Protein AF-A0A2P2E4U6-F1 (afdb_monomer_lite)

pLDDT: mean 77.6, std 17.76, range [37.38, 97.19]

Radius of gyration: 29.53 Å; chains: 1; bounding box: 89×53×81 Å

InterPro domains:
  IPR011463 Protein of unknown function DUF1569 [PF07606] (32-134)

Secondary structure (DSSP, 8-state):
-PPPPS-SSHHHHHHHHHHHHHS-EEESSS--HHHHHHHHHHHHHHHHS---------HHHHHHHHHHHHHHHHH-S--SGGGSTT---S-----HHHHHHHHHHHHHHHHH--SPPPEETTTEE--HHHHHHHHHHHHHHHHTTEEEPTTHHHHHHHHHHHHHHHHHHHHHHHHHHHHHHHHHHTT--SS---------------------------

Organism: NCBI:txid1917863

Sequence (218 aa):
MKAPQKYKSISDVEDELNIIISCNRKPKYDLSIYQIMNFIAEFIELSIQSADQKRIFNTWHRIIGKYKFAKLMSSGFYSKASQVYGFPSKAESGDEKSAEMRLRTALTAFKLHSGPFGSHPIYGDLDKKQWEKVISILSGFLFGYIHLEGDEKARFLRDKELQKEKHEKRKQDQKESKYLSDKNSKNHKHNNRNKNRNWKNKKRHHKKDNRNQGEGAK

Structure (mmCIF, N/CA/C/O backbone):
data_AF-A0A2P2E4U6-F1
#
_entry.id   AF-A0A2P2E4U6-F1
#
loop_
_atom_site.group_PDB
_atom_site.id
_atom_site.type_symbol
_atom_site.label_atom_id
_atom_site.label_alt_id
_atom_site.label_comp_id
_atom_site.label_asym_id
_atom_site.label_entity_id
_atom_site.label_seq_id
_atom_site.pdbx_PDB_ins_code
_atom_site.Cartn_x
_atom_site.Cartn_y
_atom_site.Cartn_z
_atom_site.occupancy
_atom_site.B_iso_or_equiv
_atom_site.auth_seq_id
_atom_site.auth_comp_id
_atom_site.auth_asym_id
_atom_site.auth_atom_id
_atom_site.pdbx_PDB_model_num
ATOM 1 N N . MET A 1 1 ? 8.292 -22.767 8.604 1.00 42.00 1 MET A N 1
ATOM 2 C CA . MET A 1 1 ? 6.843 -22.498 8.457 1.00 42.00 1 MET A CA 1
ATOM 3 C C . MET A 1 1 ? 6.678 -21.249 7.600 1.00 42.00 1 MET A C 1
ATOM 5 O O . MET A 1 1 ? 7.386 -20.282 7.852 1.00 42.00 1 MET A O 1
ATOM 9 N N . LYS A 1 2 ? 5.848 -21.276 6.547 1.00 50.06 2 LYS A N 1
ATOM 10 C CA . LYS A 1 2 ? 5.566 -20.080 5.731 1.00 50.06 2 LYS A CA 1
ATOM 11 C C . LYS A 1 2 ? 4.614 -19.182 6.524 1.00 50.06 2 LYS A C 1
ATOM 13 O O . LYS A 1 2 ? 3.558 -19.664 6.926 1.00 50.06 2 LYS A O 1
ATOM 18 N N . ALA A 1 3 ? 4.979 -17.926 6.777 1.00 55.16 3 ALA A N 1
ATOM 19 C CA . ALA A 1 3 ? 4.025 -16.979 7.345 1.00 55.16 3 ALA A CA 1
ATOM 20 C C . ALA A 1 3 ? 2.967 -16.667 6.270 1.00 55.16 3 ALA A C 1
ATOM 22 O O . ALA A 1 3 ? 3.336 -16.446 5.113 1.00 55.16 3 ALA A O 1
ATOM 23 N N . PRO A 1 4 ? 1.665 -16.694 6.595 1.00 64.12 4 PRO A N 1
ATOM 24 C CA . PRO A 1 4 ? 0.636 -16.366 5.622 1.00 64.12 4 PRO A CA 1
ATOM 25 C C . PRO A 1 4 ? 0.790 -14.906 5.183 1.00 64.12 4 PRO A C 1
ATOM 27 O O . PRO A 1 4 ? 0.921 -14.007 6.012 1.00 64.12 4 PRO A O 1
ATOM 30 N N . GLN A 1 5 ? 0.776 -14.671 3.869 1.00 65.50 5 GLN A N 1
ATOM 31 C CA . GLN A 1 5 ? 0.794 -13.322 3.313 1.00 65.50 5 GLN A CA 1
ATOM 32 C C . GLN A 1 5 ? -0.463 -12.573 3.785 1.00 65.50 5 GLN A C 1
ATOM 34 O O . GLN A 1 5 ? -1.582 -13.001 3.494 1.00 65.50 5 GLN A O 1
ATOM 39 N N . LYS A 1 6 ? -0.268 -11.474 4.527 1.00 74.00 6 LYS A N 1
ATOM 40 C CA . LYS A 1 6 ? -1.357 -10.729 5.182 1.00 74.00 6 LYS A CA 1
ATOM 41 C C . LYS A 1 6 ? -2.303 -10.061 4.176 1.00 74.00 6 LYS A C 1
ATOM 43 O O . LYS A 1 6 ? -3.510 -10.095 4.378 1.00 74.00 6 LYS A O 1
ATOM 48 N N . TYR A 1 7 ? -1.759 -9.506 3.091 1.00 84.19 7 TYR A N 1
ATOM 49 C CA . TYR A 1 7 ? -2.510 -8.831 2.026 1.00 84.19 7 TYR A CA 1
ATOM 50 C C . TYR A 1 7 ? -2.229 -9.516 0.692 1.00 84.19 7 TYR A C 1
ATOM 52 O O . TYR A 1 7 ? -1.065 -9.671 0.319 1.00 84.19 7 TYR A O 1
ATOM 60 N N . LYS A 1 8 ? -3.271 -9.951 -0.016 1.00 83.75 8 LYS A N 1
ATOM 61 C CA . LYS A 1 8 ? -3.155 -10.673 -1.293 1.00 83.75 8 LYS A CA 1
ATOM 62 C C . LYS A 1 8 ? -3.339 -9.752 -2.497 1.00 83.75 8 LYS A C 1
ATOM 64 O O . LYS A 1 8 ? -2.909 -10.117 -3.589 1.00 83.75 8 LYS A O 1
ATOM 69 N N . SER A 1 9 ? -3.972 -8.600 -2.291 1.00 88.38 9 SER A N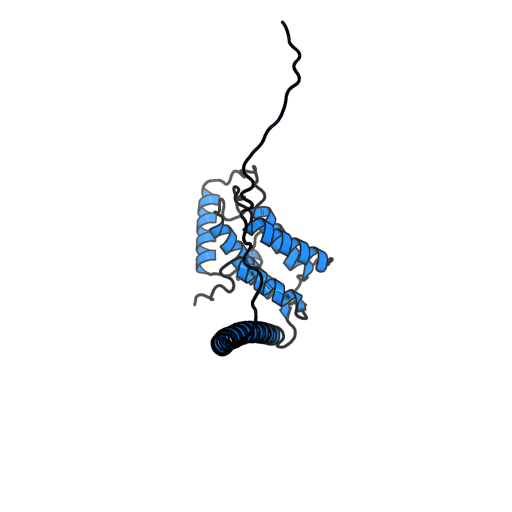 1
ATOM 70 C CA . SER A 1 9 ? -4.297 -7.615 -3.320 1.00 88.38 9 SER A CA 1
ATOM 71 C C . SER A 1 9 ? -4.118 -6.179 -2.825 1.00 88.38 9 SER A C 1
ATOM 73 O O . SER A 1 9 ? -4.105 -5.925 -1.618 1.00 88.38 9 SER A O 1
ATOM 75 N N . ILE A 1 10 ? -4.081 -5.220 -3.756 1.00 91.00 10 ILE A N 1
ATOM 76 C CA . ILE A 1 10 ? -4.114 -3.783 -3.421 1.00 91.00 10 ILE A CA 1
ATOM 77 C C . ILE A 1 10 ? -5.386 -3.410 -2.646 1.00 91.00 10 ILE A C 1
ATOM 79 O O . ILE A 1 10 ? -5.351 -2.541 -1.780 1.00 91.00 10 ILE A O 1
ATOM 83 N N . SER A 1 11 ? -6.511 -4.080 -2.909 1.00 90.44 11 SER A N 1
ATOM 84 C CA . SER A 1 11 ? -7.751 -3.838 -2.162 1.00 90.44 11 SER A CA 1
ATOM 85 C C . SER A 1 11 ? -7.618 -4.197 -0.680 1.00 90.44 11 SER A C 1
ATOM 87 O O . SER A 1 11 ? -8.152 -3.478 0.157 1.00 90.44 11 SER A O 1
ATOM 89 N N . ASP A 1 12 ? -6.854 -5.240 -0.341 1.00 90.00 12 ASP A N 1
ATOM 90 C CA . ASP A 1 12 ? -6.590 -5.591 1.062 1.00 90.00 12 ASP A CA 1
ATOM 91 C C . ASP A 1 12 ? -5.719 -4.524 1.751 1.00 90.00 12 ASP A C 1
ATOM 93 O O . ASP A 1 12 ? -5.896 -4.235 2.934 1.00 90.00 12 ASP A O 1
ATOM 97 N N . VAL A 1 13 ? -4.787 -3.918 1.003 1.00 92.56 13 VAL A N 1
ATOM 98 C CA . VAL A 1 13 ? -3.950 -2.809 1.487 1.00 92.56 13 VAL A CA 1
ATOM 99 C C . VAL A 1 13 ? -4.798 -1.569 1.760 1.00 92.56 13 VAL A C 1
ATOM 101 O O . VAL A 1 13 ? -4.633 -0.942 2.803 1.00 92.56 13 VAL A O 1
ATOM 104 N N . GLU A 1 14 ? -5.718 -1.227 0.856 1.00 93.38 14 GLU A N 1
ATOM 105 C CA . GLU A 1 14 ? -6.672 -0.129 1.056 1.00 93.38 14 GLU A CA 1
ATOM 106 C C . GLU A 1 14 ? -7.594 -0.370 2.251 1.00 93.38 14 GLU A C 1
ATOM 108 O O . GLU A 1 14 ? -7.837 0.546 3.037 1.00 93.38 14 GLU A O 1
ATOM 113 N N . ASP A 1 15 ? -8.099 -1.594 2.411 1.00 89.94 15 ASP A N 1
ATOM 114 C CA . ASP A 1 15 ? -8.926 -1.959 3.557 1.00 89.94 15 ASP A CA 1
ATOM 115 C C . ASP A 1 15 ? -8.156 -1.794 4.875 1.00 89.94 15 ASP A C 1
ATOM 117 O O . ASP A 1 15 ? -8.688 -1.193 5.809 1.00 89.94 15 ASP A O 1
ATOM 121 N N . GLU A 1 16 ? -6.901 -2.254 4.963 1.00 90.06 16 GLU A N 1
ATOM 122 C CA . GLU A 1 16 ? -6.092 -2.032 6.169 1.00 90.06 16 GLU A CA 1
ATOM 123 C C . GLU A 1 16 ? -5.767 -0.549 6.375 1.00 90.06 16 GLU A C 1
ATOM 125 O O . GLU A 1 16 ? -5.841 -0.062 7.502 1.00 90.06 16 GLU A O 1
ATOM 130 N N . LEU A 1 17 ? -5.451 0.192 5.313 1.00 92.56 17 LEU A N 1
ATOM 131 C CA . LEU A 1 17 ? -5.221 1.630 5.409 1.00 92.56 17 LEU A CA 1
ATOM 132 C C . LEU A 1 17 ? -6.441 2.334 6.023 1.00 92.56 17 LEU A C 1
ATOM 134 O O . LEU A 1 17 ? -6.291 3.102 6.970 1.00 92.56 17 LEU A O 1
ATOM 138 N N . ASN A 1 18 ? -7.650 2.011 5.558 1.00 89.69 18 ASN A N 1
ATOM 139 C CA . ASN A 1 18 ? -8.891 2.553 6.114 1.00 89.69 18 ASN A CA 1
ATOM 140 C C . ASN A 1 18 ? -9.080 2.198 7.597 1.00 89.69 18 ASN A C 1
ATOM 142 O O . ASN A 1 18 ? -9.538 3.046 8.364 1.00 89.69 18 ASN A O 1
ATOM 146 N N . ILE A 1 19 ? -8.704 0.982 8.015 1.00 87.50 19 ILE A N 1
ATOM 147 C CA . ILE A 1 19 ? -8.697 0.593 9.435 1.00 87.50 19 ILE A CA 1
ATOM 148 C C . ILE A 1 19 ? -7.743 1.503 10.213 1.00 87.50 19 ILE A C 1
ATOM 150 O O . ILE A 1 19 ? -8.144 2.109 11.199 1.00 87.50 19 ILE A O 1
ATOM 154 N N . ILE A 1 20 ? -6.497 1.636 9.751 1.00 89.62 20 ILE A N 1
ATOM 155 C CA . ILE A 1 20 ? -5.458 2.433 10.417 1.00 89.62 20 ILE A CA 1
ATOM 156 C C . ILE A 1 20 ? -5.897 3.890 10.579 1.00 89.62 20 ILE A C 1
ATOM 158 O O . ILE A 1 20 ? -5.682 4.489 11.628 1.00 89.62 20 ILE A O 1
ATOM 162 N N . ILE A 1 21 ? -6.530 4.461 9.558 1.00 88.69 21 ILE A N 1
ATOM 163 C CA . ILE A 1 21 ? -7.002 5.849 9.584 1.00 88.69 21 ILE A CA 1
ATOM 164 C C . ILE A 1 21 ? -8.145 6.037 10.585 1.00 88.69 21 ILE A C 1
ATOM 166 O O . ILE A 1 21 ? -8.215 7.073 11.243 1.00 88.69 21 ILE A O 1
ATOM 170 N N . SER A 1 22 ? -9.025 5.040 10.699 1.00 85.31 22 SER A N 1
ATOM 171 C CA . SER A 1 22 ? -10.222 5.091 11.548 1.00 85.31 22 SER A CA 1
ATOM 172 C C . SER A 1 22 ? -9.942 4.788 13.022 1.00 85.31 22 SER A C 1
ATOM 174 O O . SER A 1 22 ? -10.820 4.985 13.859 1.00 85.31 22 SER A O 1
ATOM 176 N N . CYS A 1 23 ? -8.749 4.286 13.335 1.00 83.56 23 CYS A N 1
ATOM 177 C CA . CYS A 1 23 ? -8.329 3.903 14.676 1.00 83.56 23 CYS A CA 1
ATOM 178 C C . CYS A 1 23 ? -7.298 4.897 15.234 1.00 83.56 23 CYS A C 1
ATOM 180 O O . CYS A 1 23 ? -6.529 5.517 14.490 1.00 83.56 23 CYS A O 1
ATOM 182 N N . ASN A 1 24 ? -7.243 5.004 16.558 1.00 84.19 24 ASN A N 1
ATOM 183 C CA . ASN A 1 24 ? -6.117 5.610 17.247 1.00 84.19 24 ASN A CA 1
ATOM 184 C C . ASN A 1 24 ? -4.880 4.742 17.029 1.00 84.19 24 ASN A C 1
ATOM 186 O O . ASN A 1 24 ? -4.889 3.512 17.139 1.00 84.19 24 ASN A O 1
ATOM 190 N N . ARG A 1 25 ? -3.786 5.407 16.677 1.00 88.31 25 ARG A N 1
ATOM 191 C CA . ARG A 1 25 ? -2.578 4.754 16.192 1.00 88.31 25 ARG A CA 1
ATOM 192 C C . ARG A 1 25 ? -1.339 5.433 16.745 1.00 88.31 25 ARG A C 1
ATOM 194 O O . ARG A 1 25 ? -1.299 6.650 16.901 1.00 88.31 25 ARG A O 1
ATOM 201 N N . LYS A 1 26 ? -0.313 4.630 17.004 1.00 86.62 26 LYS A N 1
ATOM 202 C CA . LYS A 1 26 ? 1.013 5.071 17.436 1.00 86.62 26 LYS A CA 1
ATOM 203 C C . LYS A 1 26 ? 2.096 4.342 16.642 1.00 86.62 26 LYS A C 1
ATOM 205 O O . LYS A 1 26 ? 1.935 3.157 16.343 1.00 86.62 26 LYS A O 1
ATOM 210 N N . PRO A 1 27 ? 3.210 5.000 16.299 1.00 87.12 27 PRO A N 1
ATOM 211 C CA . PRO A 1 27 ? 4.359 4.311 15.721 1.00 87.12 27 PRO A CA 1
ATOM 212 C C . PRO A 1 27 ? 5.014 3.387 16.765 1.00 87.12 27 PRO A C 1
ATOM 214 O O . PRO A 1 27 ? 5.106 3.741 17.938 1.00 87.12 27 PRO A O 1
ATOM 217 N N . LYS A 1 28 ? 5.465 2.193 16.357 1.00 75.81 28 LYS A N 1
ATOM 218 C CA . LYS A 1 28 ? 6.189 1.245 17.233 1.00 75.81 28 LYS A CA 1
ATOM 219 C C . LYS A 1 28 ? 7.696 1.511 17.344 1.00 75.81 28 LYS A C 1
ATOM 221 O O . LYS A 1 28 ? 8.321 0.960 18.243 1.00 75.81 28 LYS A O 1
ATOM 226 N N . TYR A 1 29 ? 8.282 2.276 16.421 1.00 70.38 29 TYR A N 1
ATOM 227 C CA . TYR A 1 29 ? 9.736 2.421 16.239 1.00 70.38 29 TYR A CA 1
ATOM 228 C C . TYR A 1 29 ? 10.087 3.807 15.661 1.00 70.38 29 TYR A C 1
ATOM 230 O O . TYR A 1 29 ? 9.210 4.657 15.545 1.00 70.38 29 TYR A O 1
ATOM 238 N N . ASP A 1 30 ? 11.339 3.995 15.225 1.00 79.56 30 ASP A N 1
ATOM 239 C CA . ASP A 1 30 ? 11.922 5.222 14.642 1.00 79.56 30 ASP A CA 1
ATOM 240 C C . ASP A 1 30 ? 11.259 5.741 13.345 1.00 79.56 30 ASP A C 1
ATOM 242 O O . ASP A 1 30 ? 11.773 6.657 12.708 1.00 79.56 30 ASP A O 1
ATOM 246 N N . LEU A 1 31 ? 10.141 5.157 12.913 1.00 86.56 31 LEU A N 1
ATOM 247 C CA . LEU A 1 31 ? 9.386 5.599 11.744 1.00 86.56 31 LEU A CA 1
ATOM 248 C C . LEU A 1 31 ? 8.104 6.290 12.181 1.00 86.56 31 LEU A C 1
ATOM 250 O O . LEU A 1 31 ? 7.269 5.686 12.856 1.00 86.56 31 LEU A O 1
ATOM 254 N N . SER A 1 32 ? 7.907 7.523 11.723 1.00 91.38 32 SER A N 1
ATOM 255 C CA . SER A 1 32 ? 6.614 8.182 11.873 1.00 91.38 32 SER A CA 1
ATOM 256 C C . SER A 1 32 ? 5.568 7.567 10.936 1.00 91.38 32 SER A C 1
ATOM 258 O O . SER A 1 32 ? 5.876 6.947 9.913 1.00 91.38 32 SER A O 1
ATOM 260 N N . ILE A 1 33 ? 4.293 7.767 11.266 1.00 92.00 33 ILE A N 1
ATOM 261 C CA . ILE A 1 33 ? 3.172 7.310 10.434 1.00 92.00 33 ILE A CA 1
ATOM 262 C C . ILE A 1 33 ? 3.193 8.017 9.073 1.00 92.00 33 ILE A C 1
ATOM 264 O O . ILE A 1 33 ? 2.993 7.374 8.042 1.00 92.00 33 ILE A O 1
ATOM 268 N N . TYR A 1 34 ? 3.525 9.311 9.074 1.00 93.94 34 TYR A N 1
ATOM 269 C CA . TYR A 1 34 ? 3.785 10.103 7.873 1.00 93.94 34 TYR A CA 1
ATOM 270 C C . TYR A 1 34 ? 4.800 9.418 6.948 1.00 93.94 34 TYR A C 1
ATOM 272 O O . TYR A 1 34 ? 4.516 9.213 5.768 1.00 93.94 34 TYR A O 1
ATOM 280 N N . GLN A 1 35 ? 5.948 8.989 7.483 1.00 93.62 35 GLN A N 1
ATOM 281 C CA . GLN A 1 35 ? 6.979 8.312 6.692 1.00 93.62 35 GLN A CA 1
ATOM 282 C C . GLN A 1 35 ? 6.510 6.977 6.139 1.00 93.62 35 GLN A C 1
ATOM 284 O O . GLN A 1 35 ? 6.779 6.671 4.982 1.00 93.62 35 GLN A O 1
ATOM 289 N N . ILE A 1 36 ? 5.798 6.187 6.944 1.00 94.12 36 ILE A N 1
ATOM 290 C CA . ILE A 1 36 ? 5.255 4.901 6.502 1.00 94.12 36 ILE A CA 1
ATOM 291 C C . ILE A 1 36 ? 4.324 5.103 5.302 1.00 94.12 36 ILE A C 1
ATOM 293 O O . ILE A 1 36 ? 4.471 4.421 4.288 1.00 94.12 36 ILE A O 1
ATOM 297 N N . MET A 1 37 ? 3.389 6.049 5.399 1.00 95.56 37 MET A N 1
ATOM 298 C CA . MET A 1 37 ? 2.425 6.320 4.332 1.00 95.56 37 MET A CA 1
ATOM 299 C C . MET A 1 37 ? 3.106 6.867 3.074 1.00 95.56 37 MET A C 1
ATOM 301 O O . MET A 1 37 ? 2.855 6.361 1.978 1.00 95.56 37 MET A O 1
ATOM 305 N N . ASN A 1 38 ? 4.010 7.837 3.228 1.00 95.44 38 ASN A N 1
ATOM 306 C CA . ASN A 1 38 ? 4.741 8.419 2.105 1.00 95.44 38 ASN A CA 1
ATOM 307 C C . ASN A 1 38 ? 5.641 7.414 1.403 1.00 95.44 38 ASN A C 1
ATOM 309 O O . ASN A 1 38 ? 5.671 7.387 0.179 1.00 95.44 38 ASN A O 1
ATOM 313 N N . PHE A 1 39 ? 6.340 6.571 2.157 1.00 94.81 39 PHE A N 1
ATOM 314 C CA . PHE A 1 39 ? 7.247 5.597 1.573 1.00 94.81 39 PHE A CA 1
ATOM 315 C C . PHE A 1 39 ? 6.494 4.553 0.738 1.00 94.81 39 PHE A C 1
ATOM 317 O O . PHE A 1 39 ? 6.938 4.184 -0.347 1.00 94.81 39 PHE A O 1
ATOM 324 N N . ILE A 1 40 ? 5.314 4.111 1.194 1.00 95.56 40 ILE A N 1
ATOM 325 C CA . ILE A 1 40 ? 4.449 3.236 0.387 1.00 95.56 40 ILE A CA 1
ATOM 326 C C . ILE A 1 40 ? 3.961 3.977 -0.863 1.00 95.56 40 ILE A C 1
ATOM 328 O O . ILE A 1 40 ? 3.984 3.403 -1.951 1.00 95.56 40 ILE A O 1
ATOM 332 N N . ALA A 1 41 ? 3.528 5.234 -0.722 1.00 96.12 41 ALA A N 1
ATOM 333 C CA . ALA A 1 41 ? 3.028 6.027 -1.841 1.00 96.12 41 ALA A CA 1
ATOM 334 C C . ALA A 1 41 ? 4.105 6.230 -2.916 1.00 96.12 41 ALA A C 1
ATOM 336 O O . ALA A 1 41 ? 3.867 5.923 -4.079 1.00 96.12 41 ALA A O 1
ATOM 337 N N . GLU A 1 42 ? 5.307 6.643 -2.515 1.00 94.12 42 GLU A N 1
ATOM 338 C CA . GLU A 1 42 ? 6.463 6.809 -3.398 1.00 94.12 42 GLU A CA 1
ATOM 339 C C . GLU A 1 42 ? 6.817 5.496 -4.104 1.00 94.12 42 GLU A C 1
ATOM 341 O O . GLU A 1 42 ? 7.040 5.472 -5.311 1.00 94.12 42 GLU A O 1
ATOM 346 N N . PHE A 1 43 ? 6.797 4.373 -3.385 1.00 93.19 43 PHE A N 1
ATOM 347 C CA . PHE A 1 43 ? 7.072 3.068 -3.978 1.00 93.19 43 PHE A CA 1
ATOM 348 C C . PHE A 1 43 ? 6.039 2.669 -5.046 1.00 93.19 43 PHE A C 1
ATOM 350 O O . PHE A 1 43 ? 6.394 2.090 -6.076 1.00 93.19 43 PHE A O 1
ATOM 357 N N . ILE A 1 44 ? 4.762 2.996 -4.830 1.00 94.81 44 ILE A N 1
ATOM 358 C CA . ILE A 1 44 ? 3.700 2.789 -5.822 1.00 94.81 44 ILE A CA 1
ATOM 359 C C . ILE A 1 44 ? 3.884 3.736 -7.011 1.00 94.81 44 ILE A C 1
ATOM 361 O O . ILE A 1 44 ? 3.803 3.300 -8.158 1.00 94.81 44 ILE A O 1
ATOM 365 N N . GLU A 1 45 ? 4.161 5.011 -6.763 1.00 93.62 45 GLU A N 1
ATOM 366 C CA . GLU A 1 45 ? 4.407 6.006 -7.808 1.00 93.62 45 GLU A CA 1
ATOM 367 C C . GLU A 1 45 ? 5.584 5.591 -8.700 1.00 93.62 45 GLU A C 1
ATOM 369 O O . GLU A 1 45 ? 5.451 5.612 -9.921 1.00 93.62 45 GLU A O 1
ATOM 374 N N . LEU A 1 46 ? 6.679 5.097 -8.115 1.00 89.69 46 LEU A N 1
ATOM 375 C CA . LEU A 1 46 ? 7.830 4.547 -8.841 1.00 89.69 46 LEU A CA 1
ATOM 376 C C . LEU A 1 46 ? 7.466 3.348 -9.726 1.00 89.69 46 LEU A C 1
ATOM 378 O O . LEU A 1 46 ? 8.076 3.153 -10.775 1.00 89.69 46 LEU A O 1
ATOM 382 N N . SER A 1 47 ? 6.479 2.541 -9.329 1.00 91.06 47 SER A N 1
ATOM 383 C CA . SER A 1 47 ? 6.012 1.427 -10.163 1.00 91.06 47 SER A CA 1
ATOM 384 C C . SER A 1 47 ? 5.263 1.902 -11.412 1.00 91.06 47 SER A C 1
ATOM 386 O O . SER A 1 47 ? 5.319 1.244 -12.451 1.00 91.06 47 SER A O 1
ATOM 388 N N . ILE A 1 48 ? 4.576 3.045 -11.322 1.00 90.69 48 ILE A N 1
ATOM 389 C CA . ILE A 1 48 ? 3.741 3.610 -12.391 1.00 90.69 48 ILE A CA 1
ATOM 390 C C . ILE A 1 48 ? 4.556 4.529 -13.294 1.00 90.69 48 ILE A C 1
ATOM 392 O O . ILE A 1 48 ? 4.324 4.556 -14.501 1.00 90.69 48 ILE A O 1
ATOM 396 N N . GLN A 1 49 ? 5.493 5.287 -12.719 1.00 84.50 49 GLN A N 1
ATOM 397 C CA . GLN A 1 49 ? 6.386 6.161 -13.462 1.00 84.50 49 GLN A CA 1
ATOM 398 C C . GLN A 1 49 ? 7.209 5.302 -14.420 1.00 84.50 49 GLN A C 1
ATOM 400 O O . GLN A 1 49 ? 8.158 4.613 -14.043 1.00 84.50 49 GLN A O 1
ATOM 405 N N . SER A 1 50 ? 6.794 5.326 -15.685 1.00 56.84 50 SER A N 1
ATOM 406 C CA . SER A 1 50 ? 7.482 4.712 -16.806 1.00 56.84 50 SER A CA 1
ATOM 407 C C . SER A 1 50 ? 8.832 5.388 -16.943 1.00 56.84 50 SER A C 1
ATOM 409 O O . SER A 1 50 ? 8.977 6.435 -17.571 1.00 56.84 50 SER A O 1
ATOM 411 N N . ALA A 1 51 ? 9.827 4.810 -16.287 1.00 50.81 51 ALA A N 1
ATOM 412 C CA . ALA A 1 51 ? 11.180 5.248 -16.455 1.00 50.81 51 ALA A CA 1
ATOM 413 C C . ALA A 1 51 ? 11.657 4.715 -17.810 1.00 50.81 51 ALA A C 1
ATOM 415 O O . ALA A 1 51 ? 12.070 3.564 -17.933 1.00 50.81 51 ALA A O 1
ATOM 416 N N . ASP A 1 52 ? 11.730 5.610 -18.793 1.00 47.00 52 ASP A N 1
ATOM 417 C CA . ASP A 1 52 ? 12.711 5.531 -19.887 1.00 47.00 52 ASP A CA 1
ATOM 418 C C . ASP A 1 52 ? 14.157 5.366 -19.366 1.00 47.00 52 ASP A C 1
ATOM 420 O O . ASP A 1 52 ? 15.097 5.147 -20.127 1.00 47.00 52 ASP A O 1
ATOM 424 N N . GLN A 1 53 ? 14.357 5.380 -18.045 1.00 50.91 53 GLN A N 1
ATOM 425 C CA . GLN A 1 53 ? 15.515 4.811 -17.379 1.00 50.91 53 GLN A CA 1
ATOM 426 C C . GLN A 1 53 ? 15.496 3.281 -17.498 1.00 50.91 53 GLN A C 1
ATOM 428 O O . GLN A 1 53 ? 15.329 2.553 -16.515 1.00 50.91 53 GLN A O 1
ATOM 433 N N . LYS A 1 54 ? 15.797 2.777 -18.697 1.00 53.41 54 LYS A N 1
ATOM 434 C CA . LYS A 1 54 ? 16.515 1.508 -18.830 1.00 53.41 54 LYS A CA 1
ATOM 435 C C . LYS A 1 54 ? 17.850 1.675 -18.104 1.00 53.41 54 LYS A C 1
ATOM 437 O O . LYS A 1 54 ? 18.882 1.922 -18.723 1.00 53.41 54 LYS A O 1
ATOM 442 N N . ARG A 1 55 ? 17.845 1.586 -16.769 1.00 56.59 55 ARG A N 1
ATOM 443 C CA . ARG A 1 55 ? 19.075 1.360 -16.015 1.00 56.59 55 ARG A CA 1
ATOM 444 C C . ARG A 1 55 ? 19.670 0.108 -16.632 1.00 56.59 55 ARG A C 1
ATOM 446 O O . ARG A 1 55 ? 18.996 -0.920 -16.704 1.00 56.59 55 ARG A O 1
ATOM 453 N N . ILE A 1 56 ? 20.888 0.227 -17.146 1.00 56.19 56 ILE A N 1
ATOM 454 C CA . ILE A 1 56 ? 21.624 -0.879 -17.748 1.00 56.19 56 ILE A CA 1
ATOM 455 C C . ILE A 1 56 ? 21.938 -1.847 -16.605 1.00 56.19 56 ILE A C 1
ATOM 457 O O . ILE A 1 56 ? 22.983 -1.788 -15.966 1.00 56.19 56 ILE A O 1
ATOM 461 N N . PHE A 1 57 ? 20.972 -2.694 -16.260 1.00 63.38 57 PHE A N 1
ATOM 462 C CA . PHE A 1 57 ? 21.185 -3.774 -15.323 1.00 63.38 57 PHE A CA 1
ATOM 463 C C . PHE A 1 57 ? 21.988 -4.832 -16.065 1.00 63.38 57 PHE A C 1
ATOM 465 O O . PHE A 1 57 ? 21.469 -5.519 -16.946 1.00 63.38 57 PHE A O 1
ATOM 472 N N . ASN A 1 58 ? 23.265 -4.965 -15.704 1.00 72.38 58 ASN A N 1
ATOM 473 C CA . ASN A 1 58 ? 24.112 -6.049 -16.194 1.00 72.38 58 ASN A CA 1
ATOM 474 C C . ASN A 1 58 ? 23.388 -7.396 -16.010 1.00 72.38 58 ASN A C 1
ATOM 476 O O . ASN A 1 58 ? 22.682 -7.593 -15.019 1.00 72.38 58 ASN A O 1
ATOM 480 N N . THR A 1 59 ? 23.590 -8.355 -16.917 1.00 75.38 59 THR A N 1
ATOM 481 C CA . THR A 1 59 ? 22.898 -9.663 -16.933 1.00 75.38 59 THR A CA 1
ATOM 482 C C . THR A 1 59 ? 22.871 -10.366 -15.568 1.00 75.38 59 THR A C 1
ATOM 484 O O . THR A 1 59 ? 21.850 -10.932 -15.173 1.00 75.38 59 THR A O 1
ATOM 487 N N . TRP A 1 60 ? 23.961 -10.257 -14.803 1.00 78.12 60 TRP A N 1
ATOM 488 C CA . TRP A 1 60 ? 24.078 -10.759 -13.432 1.00 78.12 60 TRP A CA 1
ATOM 489 C C . TRP A 1 60 ? 23.070 -10.138 -12.459 1.00 78.12 60 TRP A C 1
ATOM 491 O O . TRP A 1 60 ? 22.439 -10.857 -11.685 1.00 78.12 60 TRP A O 1
ATOM 501 N N . HIS A 1 61 ? 22.849 -8.825 -12.534 1.00 78.81 61 HIS A N 1
ATOM 502 C CA . HIS A 1 61 ? 21.860 -8.136 -11.705 1.00 78.81 61 HIS A CA 1
ATOM 503 C C . HIS A 1 61 ? 20.446 -8.631 -12.007 1.00 78.81 61 HIS A C 1
ATOM 505 O O . HIS A 1 61 ? 19.658 -8.824 -11.084 1.00 78.81 61 HIS A O 1
ATOM 511 N N . ARG A 1 62 ? 20.142 -8.930 -13.276 1.00 80.06 62 ARG A N 1
ATOM 512 C CA . ARG A 1 62 ? 18.841 -9.484 -13.673 1.00 80.06 62 ARG A CA 1
ATOM 513 C C . ARG A 1 62 ? 18.603 -10.877 -13.083 1.00 80.06 62 ARG A C 1
ATOM 515 O O . ARG A 1 62 ? 17.499 -11.174 -12.635 1.00 80.06 62 ARG A O 1
ATOM 522 N N . ILE A 1 63 ? 19.628 -11.731 -13.055 1.00 84.81 63 ILE A N 1
ATOM 523 C CA . ILE A 1 63 ? 19.536 -13.082 -12.474 1.00 84.81 63 ILE A CA 1
ATOM 524 C C . ILE A 1 63 ? 19.366 -13.000 -10.953 1.00 84.81 63 ILE A C 1
ATOM 526 O O . ILE A 1 63 ? 18.454 -13.614 -10.395 1.00 84.81 63 ILE A O 1
ATOM 530 N N . ILE A 1 64 ? 20.194 -12.190 -10.287 1.00 87.81 64 ILE A N 1
ATOM 531 C CA . ILE A 1 64 ? 20.116 -11.975 -8.837 1.00 87.81 64 ILE A CA 1
ATOM 532 C C . ILE A 1 64 ? 18.755 -11.381 -8.455 1.00 87.81 64 ILE A C 1
ATOM 534 O O . ILE A 1 64 ? 18.158 -11.805 -7.465 1.00 87.81 64 ILE A O 1
ATOM 538 N N . GLY A 1 65 ? 18.241 -10.439 -9.247 1.00 87.25 65 GLY A N 1
ATOM 539 C CA . GLY A 1 65 ? 16.933 -9.825 -9.041 1.00 87.25 65 GLY A CA 1
ATOM 540 C C . GLY A 1 65 ? 15.797 -10.838 -9.101 1.00 87.25 65 GLY A C 1
ATOM 541 O O . GLY A 1 65 ? 14.999 -10.909 -8.166 1.00 87.25 65 GLY A O 1
ATOM 542 N N . LYS A 1 66 ? 15.786 -11.703 -10.122 1.00 89.69 66 LYS A N 1
ATOM 543 C CA . LYS A 1 66 ? 14.810 -12.800 -10.242 1.00 89.69 66 LYS A CA 1
ATOM 544 C C . LYS A 1 66 ? 14.882 -13.775 -9.068 1.00 89.69 66 LYS A C 1
ATOM 546 O O . LYS A 1 66 ? 13.843 -14.161 -8.535 1.00 89.69 66 LYS A O 1
ATOM 551 N N . TYR A 1 67 ? 16.086 -14.136 -8.622 1.00 91.50 67 TYR A N 1
ATOM 552 C CA . TYR A 1 67 ? 16.263 -14.997 -7.450 1.00 91.50 67 TYR A CA 1
ATOM 553 C C . TYR A 1 67 ? 15.742 -14.335 -6.165 1.00 91.50 67 TYR A C 1
ATOM 555 O O . TYR A 1 67 ? 14.988 -14.950 -5.409 1.00 91.50 67 TYR A O 1
ATOM 563 N N . LYS A 1 68 ? 16.087 -13.062 -5.926 1.00 91.00 68 LYS A N 1
ATOM 564 C CA . LYS A 1 68 ? 15.592 -12.301 -4.767 1.00 91.00 68 LYS A CA 1
ATOM 565 C C . LYS A 1 68 ? 14.071 -12.140 -4.800 1.00 91.00 68 LYS A C 1
ATOM 567 O O . LYS A 1 68 ? 13.439 -12.266 -3.754 1.00 91.00 68 LYS A O 1
ATOM 572 N N . PHE A 1 69 ? 13.494 -11.918 -5.979 1.00 92.69 69 PHE A N 1
ATOM 573 C CA . PHE A 1 69 ? 12.049 -11.861 -6.171 1.00 92.69 69 PHE A CA 1
ATOM 574 C C . PHE A 1 69 ? 11.388 -13.203 -5.837 1.00 92.69 69 PHE A C 1
ATOM 576 O O . PHE A 1 69 ? 10.474 -13.246 -5.019 1.00 92.69 69 PHE A O 1
ATOM 583 N N . ALA A 1 70 ? 11.889 -14.316 -6.383 1.00 91.81 70 ALA A N 1
ATOM 584 C CA . ALA A 1 70 ? 11.375 -15.651 -6.077 1.00 91.81 70 ALA A CA 1
ATOM 585 C C . ALA A 1 70 ? 11.466 -15.971 -4.575 1.00 91.81 70 ALA A C 1
ATOM 587 O O . ALA A 1 70 ? 10.517 -16.492 -3.987 1.00 91.81 70 ALA A O 1
ATOM 588 N N . LYS A 1 71 ? 12.576 -15.589 -3.930 1.00 92.00 71 LYS A N 1
ATOM 589 C CA . LYS A 1 71 ? 12.754 -15.727 -2.481 1.00 92.00 71 LYS A CA 1
ATOM 590 C C . LYS A 1 71 ? 11.725 -14.910 -1.696 1.00 92.00 71 LYS A C 1
ATOM 592 O O . LYS A 1 71 ? 11.146 -15.450 -0.758 1.00 92.00 71 LYS A O 1
ATOM 597 N N . LEU A 1 72 ? 11.469 -13.659 -2.088 1.00 91.44 72 LEU A N 1
ATOM 598 C CA . LEU A 1 72 ? 10.444 -12.813 -1.465 1.00 91.44 72 LEU A CA 1
ATOM 599 C C . LEU A 1 72 ? 9.041 -13.405 -1.639 1.00 91.44 72 LEU A C 1
ATOM 601 O O . LEU A 1 72 ? 8.280 -13.473 -0.681 1.00 91.44 72 LEU A O 1
ATOM 605 N N . MET A 1 73 ? 8.702 -13.870 -2.843 1.00 91.56 73 MET A N 1
ATOM 606 C CA . MET A 1 73 ? 7.406 -14.504 -3.108 1.00 91.56 73 MET A CA 1
ATOM 607 C C . MET A 1 73 ? 7.235 -15.804 -2.315 1.00 91.56 73 MET A C 1
ATOM 609 O O . MET A 1 73 ? 6.128 -16.130 -1.894 1.00 91.56 73 MET A O 1
ATOM 613 N N . SER A 1 74 ? 8.323 -16.546 -2.086 1.00 88.19 74 SER A N 1
ATOM 614 C CA . SER A 1 74 ? 8.295 -17.756 -1.265 1.00 88.19 74 SER A CA 1
ATOM 615 C C . SER A 1 74 ? 8.209 -17.464 0.234 1.00 88.19 74 SER A C 1
ATOM 617 O O . SER A 1 74 ? 7.627 -18.279 0.954 1.00 88.19 74 SER A O 1
ATOM 619 N N . SER A 1 75 ? 8.820 -16.378 0.726 1.00 87.75 75 SER A N 1
ATOM 620 C CA . SER A 1 75 ? 8.718 -15.996 2.139 1.00 87.75 75 SER A CA 1
ATOM 621 C C . SER A 1 75 ? 7.367 -15.357 2.442 1.00 87.75 75 SER A C 1
ATOM 623 O O . SER A 1 75 ? 6.779 -15.674 3.469 1.00 87.75 75 SER A O 1
ATOM 625 N N . GLY A 1 76 ? 6.869 -14.496 1.550 1.00 86.56 76 GLY A N 1
ATOM 626 C CA . GLY A 1 76 ? 5.617 -13.752 1.711 1.00 86.56 76 GLY A CA 1
ATOM 627 C C . GLY A 1 76 ? 5.713 -12.553 2.661 1.00 86.56 76 GLY A C 1
ATOM 628 O O . GLY A 1 76 ? 4.696 -11.932 2.955 1.00 86.56 76 GLY A O 1
ATOM 629 N N . PHE A 1 77 ? 6.912 -12.228 3.155 1.00 88.06 77 PHE A N 1
ATOM 630 C CA . PHE A 1 77 ? 7.169 -11.100 4.053 1.00 88.06 77 PHE A CA 1
ATOM 631 C C . PHE A 1 77 ? 8.624 -10.621 3.964 1.00 88.06 77 PHE A C 1
ATOM 633 O O . PHE A 1 77 ? 9.532 -11.400 3.641 1.00 88.06 77 PHE A O 1
ATOM 640 N N . TYR A 1 78 ? 8.837 -9.348 4.308 1.00 89.31 78 TYR A N 1
ATOM 641 C CA . TYR A 1 78 ? 10.146 -8.821 4.682 1.00 89.31 78 TYR A CA 1
ATOM 642 C C . TYR A 1 78 ? 10.396 -9.091 6.166 1.00 89.31 78 TYR A C 1
ATOM 644 O O . TYR A 1 78 ? 9.541 -8.855 7.012 1.00 89.31 78 TYR A O 1
ATOM 652 N N . SER A 1 79 ? 11.576 -9.612 6.479 1.00 84.56 79 SER A N 1
ATOM 653 C CA . SER A 1 79 ? 12.015 -9.907 7.849 1.00 84.56 79 SER A CA 1
ATOM 654 C C . SER A 1 79 ? 12.839 -8.782 8.472 1.00 84.56 79 SER A C 1
ATOM 656 O O . SER A 1 79 ? 12.952 -8.708 9.691 1.00 84.56 79 SER A O 1
ATOM 658 N N . LYS A 1 80 ? 13.463 -7.938 7.641 1.00 86.69 80 LYS A N 1
ATOM 659 C CA . LYS A 1 80 ? 14.376 -6.872 8.067 1.00 86.69 80 LYS A CA 1
ATOM 660 C C . LYS A 1 80 ? 14.219 -5.656 7.162 1.00 86.69 80 LYS A C 1
ATOM 662 O O . LYS A 1 80 ? 14.082 -5.815 5.951 1.00 86.69 80 LYS A O 1
ATOM 667 N N . ALA A 1 81 ? 14.359 -4.466 7.742 1.00 85.50 81 ALA A N 1
ATOM 668 C CA . ALA A 1 81 ? 14.367 -3.190 7.025 1.00 85.50 81 ALA A CA 1
ATOM 669 C C . ALA A 1 81 ? 15.388 -3.157 5.872 1.00 85.50 81 ALA A C 1
ATOM 671 O O . ALA A 1 81 ? 15.077 -2.694 4.782 1.00 85.50 81 ALA A O 1
ATOM 672 N N . SER A 1 82 ? 16.568 -3.760 6.061 1.00 84.69 82 SER A N 1
ATOM 673 C CA . SER A 1 82 ? 17.626 -3.833 5.039 1.00 84.69 82 SER A CA 1
ATOM 674 C C . SER A 1 82 ? 17.256 -4.621 3.774 1.00 84.69 82 SER A C 1
ATOM 676 O O . SER A 1 82 ? 17.990 -4.585 2.789 1.00 84.69 82 SER A O 1
ATOM 678 N N . GLN A 1 83 ? 16.142 -5.360 3.784 1.00 86.50 83 GLN A N 1
ATOM 679 C CA . GLN A 1 83 ? 15.636 -6.058 2.600 1.00 86.50 83 GLN A CA 1
ATOM 680 C C . GLN A 1 83 ? 14.797 -5.151 1.693 1.00 86.50 83 GLN A C 1
ATOM 682 O O . GLN A 1 83 ? 14.582 -5.501 0.531 1.00 86.50 83 GLN A O 1
ATOM 687 N N . VAL A 1 84 ? 14.326 -4.020 2.217 1.00 88.94 84 VAL A N 1
ATOM 688 C CA . VAL A 1 8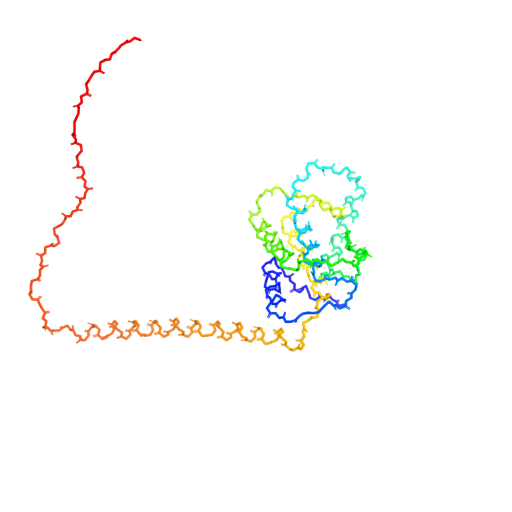4 ? 13.509 -3.047 1.499 1.00 88.94 84 VAL A CA 1
ATOM 689 C C . VAL A 1 84 ? 14.435 -2.005 0.876 1.00 88.94 84 VAL A C 1
ATOM 691 O O . VAL A 1 84 ? 15.226 -1.358 1.560 1.00 88.94 84 VAL A O 1
ATOM 694 N N . TYR A 1 85 ? 14.364 -1.861 -0.447 1.00 87.19 85 TYR A N 1
ATOM 695 C CA . TYR A 1 85 ? 15.153 -0.861 -1.163 1.00 87.19 85 TYR A CA 1
ATOM 696 C C . TYR A 1 85 ? 14.737 0.548 -0.742 1.00 87.19 85 TYR A C 1
ATOM 698 O O . TYR A 1 85 ? 13.554 0.859 -0.790 1.00 87.19 85 TYR A O 1
ATOM 706 N N . GLY A 1 86 ? 15.701 1.394 -0.377 1.00 85.81 86 GLY A N 1
ATOM 707 C CA . GLY A 1 86 ? 15.429 2.788 -0.018 1.00 85.81 86 GLY A CA 1
ATOM 708 C C . GLY A 1 86 ? 14.739 2.974 1.333 1.00 85.81 86 GLY A C 1
ATOM 709 O O . GLY A 1 86 ? 14.252 4.066 1.590 1.00 85.81 86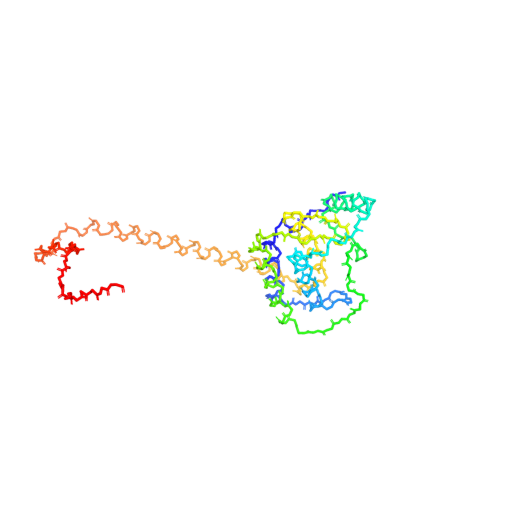 GLY A O 1
ATOM 710 N N . PHE A 1 87 ? 14.691 1.942 2.188 1.00 89.06 87 PHE A N 1
ATOM 711 C CA . PHE A 1 87 ? 14.047 2.036 3.500 1.00 89.06 87 PHE A CA 1
ATOM 712 C C . PHE A 1 87 ? 14.532 3.276 4.279 1.00 89.06 87 PHE A C 1
ATOM 714 O O . PHE A 1 87 ? 15.749 3.501 4.323 1.00 89.06 87 PHE A O 1
ATOM 721 N N . PRO A 1 88 ? 13.633 4.066 4.899 1.00 85.94 88 PRO A N 1
ATOM 722 C CA . PRO A 1 88 ? 14.029 5.313 5.540 1.00 85.94 88 PRO A CA 1
ATOM 723 C C . PRO A 1 88 ? 15.030 5.059 6.670 1.00 85.94 88 PRO A C 1
ATOM 725 O O . PRO A 1 88 ? 14.817 4.209 7.533 1.00 85.94 88 PRO A O 1
ATOM 728 N N . SER A 1 89 ? 16.144 5.791 6.648 1.00 82.69 89 SER A N 1
ATOM 729 C CA . SER A 1 89 ? 17.240 5.642 7.615 1.00 82.69 89 SER A CA 1
ATOM 730 C C . SER A 1 89 ? 17.178 6.638 8.771 1.00 82.69 89 SER A C 1
ATOM 732 O O . SER A 1 89 ? 17.874 6.460 9.768 1.00 82.69 89 SER A O 1
ATOM 734 N N . LYS A 1 90 ? 16.367 7.692 8.641 1.00 83.81 90 LYS A N 1
ATOM 735 C CA . LYS A 1 90 ? 16.181 8.744 9.645 1.00 83.81 90 LYS A CA 1
ATOM 736 C C . LYS A 1 90 ? 14.699 8.937 9.905 1.00 83.81 90 LYS A C 1
ATOM 738 O O . LYS A 1 90 ? 13.917 8.874 8.961 1.00 83.81 90 LYS A O 1
ATOM 743 N N . ALA A 1 91 ? 14.339 9.210 11.154 1.00 83.06 91 ALA A N 1
ATOM 744 C CA . ALA A 1 91 ? 12.993 9.629 11.512 1.00 83.06 91 ALA A CA 1
ATOM 745 C C . ALA A 1 91 ? 12.705 11.020 10.925 1.00 83.06 91 ALA A C 1
ATOM 747 O O . ALA A 1 91 ? 13.529 11.930 11.018 1.00 83.06 91 ALA A O 1
ATOM 748 N N . GLU A 1 92 ? 11.532 11.182 10.336 1.00 86.00 92 GLU A N 1
ATOM 749 C CA . GLU A 1 92 ? 11.029 12.430 9.768 1.00 86.00 92 GLU A CA 1
ATOM 750 C C . GLU A 1 92 ? 9.574 12.566 10.191 1.00 86.00 92 GLU A C 1
ATOM 752 O O . GLU A 1 92 ? 8.810 11.603 10.128 1.00 86.00 92 GLU A O 1
ATOM 757 N N . SER A 1 93 ? 9.181 13.756 10.617 1.00 86.31 93 SER A N 1
ATOM 758 C CA . SER A 1 93 ? 7.797 14.065 10.961 1.00 86.31 93 SER A CA 1
ATOM 759 C C . SER A 1 93 ? 7.217 14.985 9.900 1.00 86.31 93 SER A C 1
ATOM 761 O O . SER A 1 93 ? 7.904 15.872 9.400 1.00 86.31 93 SER A O 1
ATOM 763 N N . GLY A 1 94 ? 5.944 14.797 9.579 1.00 89.75 94 GLY A N 1
ATOM 764 C CA . GLY A 1 94 ? 5.245 15.604 8.589 1.00 89.75 94 GLY A CA 1
ATOM 765 C C . GLY A 1 94 ? 3.736 15.480 8.740 1.00 89.75 94 GLY A C 1
ATOM 766 O O . GLY A 1 94 ? 3.246 14.839 9.672 1.00 89.75 94 GLY A O 1
ATOM 767 N N . ASP A 1 95 ? 2.997 16.107 7.827 1.00 93.31 95 ASP A N 1
ATOM 768 C CA . ASP A 1 95 ? 1.536 16.087 7.856 1.00 93.31 95 ASP A CA 1
ATOM 769 C C . ASP A 1 95 ? 0.979 14.718 7.437 1.00 93.31 95 ASP A C 1
ATOM 771 O O . ASP A 1 95 ? 0.975 14.350 6.258 1.00 93.31 95 ASP A O 1
ATOM 775 N N . GLU A 1 96 ? 0.470 13.969 8.417 1.00 92.25 96 GLU A N 1
ATOM 776 C CA . GLU A 1 96 ? -0.147 12.661 8.201 1.00 92.25 96 GLU A CA 1
ATOM 777 C C . GLU A 1 96 ? -1.346 12.716 7.250 1.00 92.25 96 GLU A C 1
ATOM 779 O O . GLU A 1 96 ? -1.540 11.774 6.486 1.00 92.25 96 GLU A O 1
ATOM 784 N N . LYS A 1 97 ? -2.138 13.800 7.249 1.00 92.94 97 LYS A N 1
ATOM 785 C CA . LYS A 1 97 ? -3.320 13.896 6.374 1.00 92.94 97 LYS A CA 1
ATOM 786 C C . LYS A 1 97 ? -2.918 14.008 4.910 1.00 92.94 97 LYS A C 1
ATOM 788 O O . LYS A 1 97 ? -3.529 13.377 4.047 1.00 92.94 97 LYS A O 1
ATOM 793 N N . SER A 1 98 ? -1.873 14.783 4.635 1.00 94.75 98 SER A N 1
ATOM 794 C CA . SER A 1 98 ? -1.277 14.869 3.304 1.00 94.75 98 SER A CA 1
ATOM 795 C C . SER A 1 98 ? -0.715 13.515 2.855 1.00 94.75 98 SER A C 1
ATOM 797 O O . SER A 1 98 ? -1.034 13.048 1.759 1.00 94.75 98 SER A O 1
ATOM 799 N N . ALA A 1 99 ? 0.036 12.824 3.721 1.00 95.00 99 ALA A N 1
ATOM 800 C CA . ALA A 1 99 ? 0.589 11.503 3.406 1.00 95.00 99 ALA A CA 1
ATOM 801 C C . ALA A 1 99 ? -0.501 10.437 3.185 1.00 95.00 99 ALA A C 1
ATOM 803 O O . ALA A 1 99 ? -0.398 9.621 2.266 1.00 95.00 99 ALA A O 1
ATOM 804 N N . GLU A 1 100 ? -1.582 10.477 3.966 1.00 94.94 100 GLU A N 1
ATOM 805 C CA . GLU A 1 100 ? -2.763 9.638 3.768 1.00 94.94 100 GLU A CA 1
ATOM 806 C C . GLU A 1 100 ? -3.381 9.869 2.383 1.00 94.94 100 GLU A C 1
ATOM 808 O O . GLU A 1 100 ? -3.623 8.919 1.631 1.00 94.94 100 GLU A O 1
ATOM 813 N N . MET A 1 101 ? -3.639 11.134 2.037 1.00 96.31 101 MET A N 1
ATOM 814 C CA . MET A 1 101 ? -4.240 11.501 0.757 1.00 96.31 101 MET A CA 1
ATOM 815 C C . MET A 1 101 ? -3.357 11.068 -0.416 1.00 96.31 101 MET A C 1
ATOM 817 O O . MET A 1 101 ? -3.864 10.517 -1.399 1.00 96.31 101 MET A O 1
ATOM 821 N N . ARG A 1 102 ? -2.038 11.255 -0.300 1.00 96.75 102 ARG A N 1
ATOM 822 C CA . ARG A 1 102 ? -1.069 10.805 -1.302 1.00 96.75 102 ARG A CA 1
ATOM 823 C C . ARG A 1 102 ? -1.112 9.291 -1.471 1.00 96.75 102 ARG A C 1
ATOM 825 O O . ARG A 1 102 ? -1.237 8.815 -2.595 1.00 96.75 102 ARG A O 1
ATOM 832 N N . LEU A 1 103 ? -1.107 8.530 -0.375 1.00 97.19 103 LEU A N 1
ATOM 833 C CA . LEU A 1 103 ? -1.176 7.071 -0.435 1.00 97.19 103 LEU A CA 1
ATOM 834 C C . LEU A 1 103 ? -2.481 6.579 -1.081 1.00 97.19 103 LEU A C 1
ATOM 836 O O . LEU A 1 103 ? -2.438 5.719 -1.961 1.00 97.19 103 LEU A O 1
ATOM 840 N N . ARG A 1 104 ? -3.637 7.151 -0.721 1.00 96.81 104 ARG A N 1
ATOM 841 C CA . ARG A 1 104 ? -4.926 6.831 -1.371 1.00 96.81 104 ARG A CA 1
ATOM 842 C C . ARG A 1 104 ? -4.897 7.123 -2.873 1.00 96.81 104 ARG A C 1
ATOM 844 O O . ARG A 1 104 ? -5.396 6.330 -3.676 1.00 96.81 104 ARG A O 1
ATOM 851 N N . THR A 1 105 ? -4.298 8.250 -3.248 1.00 96.69 105 THR A N 1
ATOM 852 C CA . THR A 1 105 ? -4.152 8.663 -4.648 1.00 96.69 105 THR A CA 1
ATOM 853 C C . THR A 1 105 ? -3.252 7.693 -5.406 1.00 96.69 105 THR A C 1
ATOM 855 O O . THR A 1 105 ? -3.630 7.234 -6.480 1.00 96.69 105 THR A O 1
ATOM 858 N N . ALA A 1 106 ? -2.117 7.302 -4.824 1.00 96.50 106 ALA A N 1
ATOM 859 C CA . ALA A 1 106 ? -1.186 6.347 -5.414 1.00 96.50 106 ALA A CA 1
ATOM 860 C C . ALA A 1 106 ? -1.823 4.958 -5.603 1.00 96.50 106 ALA A C 1
ATOM 862 O O . ALA A 1 106 ? -1.717 4.374 -6.681 1.00 96.50 106 ALA A O 1
ATOM 863 N N . LEU A 1 107 ? -2.556 4.451 -4.602 1.00 96.31 107 LEU A N 1
ATOM 864 C CA . LEU A 1 107 ? -3.293 3.180 -4.697 1.00 96.31 107 LEU A CA 1
ATOM 865 C C . LEU A 1 107 ? -4.331 3.216 -5.830 1.00 96.31 107 LEU A C 1
ATOM 867 O O . LEU A 1 107 ? -4.407 2.293 -6.647 1.00 96.31 107 LEU A O 1
ATOM 871 N N . THR A 1 108 ? -5.072 4.322 -5.939 1.00 95.81 108 THR A N 1
ATOM 872 C CA . THR A 1 108 ? -6.043 4.538 -7.021 1.00 95.81 108 THR A CA 1
ATOM 873 C C . THR A 1 108 ? -5.352 4.605 -8.384 1.00 95.81 108 THR A C 1
ATOM 875 O O . THR A 1 108 ? -5.775 3.931 -9.325 1.00 95.81 108 THR A O 1
ATOM 878 N N . ALA A 1 109 ? -4.257 5.362 -8.489 1.00 95.00 109 ALA A N 1
ATOM 879 C CA . ALA A 1 109 ? -3.469 5.478 -9.711 1.00 95.00 109 ALA A CA 1
ATOM 880 C C . ALA A 1 109 ? -2.949 4.109 -10.168 1.00 95.00 109 ALA A C 1
ATOM 882 O O . ALA A 1 109 ? -3.091 3.764 -11.336 1.00 95.00 109 ALA A O 1
ATOM 883 N N . PHE A 1 110 ? -2.446 3.279 -9.251 1.00 95.19 110 PHE A N 1
ATOM 884 C CA . PHE A 1 110 ? -1.967 1.932 -9.565 1.00 95.19 110 PHE A CA 1
ATOM 885 C C . PHE A 1 110 ? -3.071 1.024 -10.112 1.00 95.19 110 PHE A C 1
ATOM 887 O O . PHE A 1 110 ? -2.876 0.293 -11.090 1.00 95.19 110 PHE A O 1
ATOM 894 N N . LYS A 1 111 ? -4.259 1.072 -9.496 1.00 94.25 111 LYS A N 1
ATOM 895 C CA . LYS A 1 111 ? -5.420 0.298 -9.951 1.00 94.25 111 LYS A CA 1
ATOM 896 C C . LYS A 1 111 ? -5.815 0.677 -11.372 1.00 94.25 111 LYS A C 1
ATOM 898 O O . LYS A 1 111 ? -5.994 -0.220 -12.201 1.00 94.25 111 LYS A O 1
ATOM 903 N N . LEU A 1 112 ? -5.901 1.978 -11.644 1.00 94.19 112 LEU A N 1
ATOM 904 C CA . LEU A 1 112 ? -6.301 2.530 -12.939 1.00 94.19 112 LEU A CA 1
ATOM 905 C C . LEU A 1 112 ? -5.197 2.445 -14.002 1.00 94.19 112 LEU A C 1
ATOM 907 O O . LEU A 1 112 ? -5.506 2.460 -15.194 1.00 94.19 112 LEU A O 1
ATOM 911 N N . HIS A 1 113 ? -3.930 2.314 -13.600 1.00 93.25 113 HIS A N 1
ATOM 912 C CA . HIS A 1 113 ? -2.814 2.238 -14.537 1.00 93.25 113 HIS A CA 1
ATOM 913 C C . HIS A 1 113 ? -2.916 0.994 -15.419 1.00 93.25 113 HIS A C 1
ATOM 915 O O . HIS A 1 113 ? -2.999 -0.144 -14.940 1.00 93.25 113 HIS A O 1
ATOM 921 N N . SER A 1 114 ? -2.907 1.230 -16.726 1.00 88.75 114 SER A N 1
ATOM 922 C CA . SER A 1 114 ? -2.912 0.206 -17.777 1.00 88.75 114 SER A CA 1
ATOM 923 C C . SER A 1 114 ? -1.691 0.303 -18.695 1.00 88.75 114 SER A C 1
ATOM 925 O O . SER A 1 114 ? -1.531 -0.534 -19.582 1.00 88.75 114 SER A O 1
ATOM 927 N N . GLY A 1 115 ? -0.828 1.301 -18.477 1.00 86.94 115 GLY A N 1
ATOM 928 C CA . GLY A 1 115 ? 0.405 1.486 -19.229 1.00 86.94 115 GLY A CA 1
ATOM 929 C C . GLY A 1 115 ? 1.533 0.544 -18.788 1.00 86.94 115 GLY A C 1
ATOM 930 O O . GLY A 1 115 ? 1.348 -0.294 -17.899 1.00 86.94 115 GLY A O 1
ATOM 931 N N . PRO A 1 116 ? 2.723 0.679 -19.400 1.00 87.50 116 PRO A N 1
ATOM 932 C CA . PRO A 1 116 ? 3.907 -0.040 -18.952 1.00 87.50 116 PRO A CA 1
ATOM 933 C C . PRO A 1 116 ? 4.269 0.363 -17.517 1.00 87.50 116 PRO A C 1
ATOM 935 O O . PRO A 1 116 ? 4.106 1.518 -17.119 1.00 87.50 116 PRO A O 1
ATOM 938 N N . PHE A 1 117 ? 4.759 -0.603 -16.745 1.00 89.88 117 PHE A N 1
ATOM 939 C CA . PHE A 1 117 ? 5.269 -0.377 -15.395 1.00 89.88 117 PHE A CA 1
ATOM 940 C C . PHE A 1 117 ? 6.779 -0.130 -15.432 1.00 89.88 117 PHE A C 1
ATOM 942 O O . PHE A 1 117 ? 7.478 -0.630 -16.317 1.00 89.88 117 PHE A O 1
ATOM 949 N N . GLY A 1 118 ? 7.279 0.625 -14.456 1.00 86.81 118 GLY A N 1
ATOM 950 C CA . GLY A 1 118 ? 8.709 0.838 -14.259 1.00 86.81 118 GLY A CA 1
ATOM 951 C C . GLY A 1 118 ? 9.444 -0.447 -13.857 1.00 86.81 118 GLY A C 1
ATOM 952 O O . GLY A 1 118 ? 8.858 -1.391 -13.316 1.00 86.81 118 GLY A O 1
ATOM 953 N N . SER A 1 119 ? 10.759 -0.477 -14.093 1.00 87.31 119 SER A N 1
ATOM 954 C CA . SER A 1 119 ? 11.630 -1.551 -13.601 1.00 87.31 119 SER A CA 1
ATOM 955 C C . SER A 1 119 ? 11.885 -1.382 -12.102 1.00 87.31 119 SER A C 1
ATOM 957 O O . SER A 1 119 ? 12.328 -0.326 -11.649 1.00 87.31 119 SER A O 1
ATOM 959 N N . HIS A 1 120 ? 11.708 -2.450 -11.325 1.00 88.88 120 HIS A N 1
ATOM 960 C CA . HIS A 1 120 ? 12.030 -2.446 -9.902 1.00 88.88 120 HIS A CA 1
ATOM 961 C C . HIS A 1 120 ? 13.556 -2.356 -9.686 1.00 88.88 120 HIS A C 1
ATOM 963 O O . HIS A 1 120 ? 14.292 -3.154 -10.278 1.00 88.88 120 HIS A O 1
ATOM 969 N N . PRO A 1 121 ? 14.063 -1.496 -8.776 1.00 85.06 121 PRO A N 1
ATOM 970 C CA . PRO A 1 121 ? 15.504 -1.285 -8.572 1.00 85.06 121 PRO A CA 1
ATOM 971 C C . PRO A 1 121 ? 16.313 -2.542 -8.217 1.00 85.06 121 PRO A C 1
ATOM 973 O O . PRO A 1 121 ? 17.508 -2.609 -8.486 1.00 85.06 121 PRO A O 1
ATOM 976 N N . ILE A 1 122 ? 15.671 -3.537 -7.595 1.00 87.69 122 ILE A N 1
ATOM 977 C CA . ILE A 1 122 ? 16.306 -4.811 -7.212 1.00 87.69 122 ILE A CA 1
ATOM 978 C C . ILE A 1 122 ? 15.843 -5.983 -8.083 1.00 87.69 122 ILE A C 1
ATOM 980 O O . ILE A 1 122 ? 16.613 -6.913 -8.297 1.00 87.69 122 ILE A O 1
ATOM 984 N N . TYR A 1 123 ? 14.587 -5.987 -8.535 1.00 89.44 123 TYR A N 1
ATOM 985 C CA . TYR A 1 123 ? 13.960 -7.180 -9.123 1.00 89.44 123 TYR A CA 1
ATOM 986 C C . TYR A 1 123 ? 13.939 -7.124 -10.654 1.00 89.44 123 TYR A C 1
ATOM 988 O O . TYR A 1 123 ? 13.718 -8.154 -11.287 1.00 89.44 123 TYR A O 1
ATOM 996 N N . GLY A 1 124 ? 14.256 -5.962 -11.234 1.00 87.69 124 GLY A N 1
ATOM 997 C CA . GLY A 1 124 ? 14.169 -5.716 -12.665 1.00 87.69 124 GLY A CA 1
ATOM 998 C C . GLY A 1 124 ? 12.725 -5.522 -13.111 1.00 87.69 124 GLY A C 1
ATOM 999 O O . GLY A 1 124 ? 11.881 -5.065 -12.338 1.00 87.69 124 GLY A O 1
ATOM 1000 N N . ASP A 1 125 ? 12.453 -5.890 -14.357 1.00 88.62 125 ASP A N 1
ATOM 1001 C CA . ASP A 1 125 ? 11.133 -5.758 -14.965 1.00 88.62 125 ASP A CA 1
ATOM 1002 C C . ASP A 1 125 ? 10.108 -6.645 -14.251 1.00 88.62 125 ASP A C 1
ATOM 1004 O O . ASP A 1 125 ? 10.290 -7.863 -14.138 1.00 88.62 125 ASP A O 1
ATOM 1008 N N . LEU A 1 126 ? 9.027 -6.021 -13.788 1.00 90.44 126 LEU A N 1
ATOM 1009 C CA . LEU A 1 126 ? 7.901 -6.686 -13.147 1.00 90.44 126 LEU A CA 1
ATOM 1010 C C . LEU A 1 126 ? 6.612 -6.347 -13.893 1.00 90.44 126 LEU A C 1
ATOM 1012 O O . LEU A 1 126 ? 6.394 -5.203 -14.294 1.00 90.44 126 LEU A O 1
ATOM 1016 N N . ASP A 1 127 ? 5.732 -7.333 -14.040 1.00 91.50 127 ASP A N 1
ATOM 1017 C CA . ASP A 1 127 ? 4.367 -7.094 -14.507 1.00 91.50 127 ASP A CA 1
ATOM 1018 C C . ASP A 1 127 ? 3.483 -6.482 -13.398 1.00 91.50 127 ASP A C 1
ATOM 1020 O O . ASP A 1 127 ? 3.856 -6.436 -12.221 1.00 91.50 127 ASP A O 1
ATOM 1024 N N . LYS A 1 128 ? 2.270 -6.038 -13.758 1.00 93.19 128 LYS A N 1
ATOM 1025 C CA . LYS A 1 128 ? 1.305 -5.453 -12.809 1.00 93.19 128 LYS A CA 1
ATOM 1026 C C . LYS A 1 128 ? 1.020 -6.359 -11.605 1.00 93.19 128 LYS A C 1
ATOM 1028 O O . LYS A 1 128 ? 0.943 -5.874 -10.480 1.00 93.19 128 LYS A O 1
ATOM 1033 N N . LYS A 1 129 ? 0.868 -7.671 -11.823 1.00 93.00 129 LYS A N 1
ATOM 1034 C CA . LYS A 1 129 ? 0.540 -8.638 -10.758 1.00 93.00 129 LYS A CA 1
ATOM 1035 C C . LYS A 1 129 ? 1.728 -8.852 -9.824 1.00 93.00 129 LYS A C 1
ATOM 1037 O O . LYS A 1 129 ? 1.551 -9.063 -8.626 1.00 93.00 129 LYS A O 1
ATOM 1042 N N . GLN A 1 130 ? 2.941 -8.834 -10.359 1.00 93.69 130 GLN A N 1
ATOM 1043 C CA . GLN A 1 130 ? 4.172 -8.931 -9.588 1.00 93.69 130 GLN A CA 1
ATOM 1044 C C . GLN A 1 130 ? 4.387 -7.665 -8.758 1.00 93.69 130 GLN A C 1
ATOM 1046 O O . GLN A 1 130 ? 4.656 -7.781 -7.563 1.00 93.69 130 GLN A O 1
ATOM 1051 N N . TRP A 1 131 ? 4.189 -6.484 -9.348 1.00 94.12 131 TRP A N 1
ATOM 1052 C CA . TRP A 1 131 ? 4.195 -5.212 -8.625 1.00 94.12 131 TRP A CA 1
ATOM 1053 C C . TRP A 1 131 ? 3.164 -5.188 -7.498 1.00 94.12 131 TRP A C 1
ATOM 1055 O O . TRP A 1 131 ? 3.513 -4.879 -6.362 1.00 94.12 131 TRP A O 1
ATOM 1065 N N . GLU A 1 132 ? 1.929 -5.611 -7.772 1.00 94.88 132 GLU A N 1
ATOM 1066 C CA . GLU A 1 132 ? 0.869 -5.716 -6.766 1.00 94.88 132 GLU A CA 1
ATOM 1067 C C . GLU A 1 132 ? 1.286 -6.593 -5.579 1.00 94.88 132 GLU A C 1
ATOM 1069 O O . GLU A 1 132 ? 1.078 -6.215 -4.424 1.00 94.88 132 GLU A O 1
ATOM 1074 N N . LYS A 1 133 ? 1.930 -7.739 -5.832 1.00 93.88 133 LYS A N 1
ATOM 1075 C CA . LYS A 1 133 ? 2.439 -8.603 -4.759 1.00 93.88 133 LYS A CA 1
ATOM 1076 C C . LYS A 1 133 ? 3.538 -7.932 -3.945 1.00 93.88 133 LYS A C 1
ATOM 1078 O O . LYS A 1 133 ? 3.521 -8.037 -2.721 1.00 93.88 133 LYS A O 1
ATOM 1083 N N . VAL A 1 134 ? 4.487 -7.258 -4.596 1.00 94.12 134 VAL A N 1
ATOM 1084 C CA . VAL A 1 134 ? 5.578 -6.558 -3.897 1.00 94.12 134 VAL A CA 1
ATOM 1085 C C . VAL A 1 134 ? 5.018 -5.432 -3.032 1.00 94.12 134 VAL A C 1
ATOM 1087 O O . VAL A 1 134 ? 5.361 -5.365 -1.855 1.00 94.12 134 VAL A O 1
ATOM 1090 N N . ILE A 1 135 ? 4.107 -4.617 -3.571 1.00 95.19 135 ILE A N 1
ATOM 1091 C CA . ILE A 1 135 ? 3.420 -3.549 -2.831 1.00 95.19 135 ILE A CA 1
ATOM 1092 C C . ILE A 1 135 ? 2.658 -4.141 -1.640 1.00 95.19 135 ILE A C 1
ATOM 1094 O O . ILE A 1 135 ? 2.825 -3.679 -0.518 1.00 95.19 135 ILE A O 1
ATOM 1098 N N . SER A 1 136 ? 1.903 -5.224 -1.844 1.00 94.25 136 SER A N 1
ATOM 1099 C CA . SER A 1 136 ? 1.142 -5.879 -0.771 1.00 94.25 136 SER A CA 1
ATOM 1100 C C . SER A 1 136 ? 2.039 -6.387 0.364 1.00 94.25 136 SER A C 1
ATOM 1102 O O . SER A 1 136 ? 1.725 -6.207 1.542 1.00 94.25 136 SER A O 1
ATOM 1104 N N . ILE A 1 137 ? 3.181 -6.999 0.032 1.00 93.94 137 ILE A N 1
ATOM 1105 C CA . ILE A 1 137 ? 4.156 -7.467 1.027 1.00 93.94 137 ILE A CA 1
ATOM 1106 C C . ILE A 1 137 ? 4.814 -6.283 1.748 1.00 93.94 137 ILE A C 1
ATOM 1108 O O . ILE A 1 137 ? 4.968 -6.320 2.972 1.00 93.94 137 ILE A O 1
ATOM 1112 N N . LEU A 1 138 ? 5.173 -5.230 1.009 1.00 94.31 138 LEU A N 1
ATOM 1113 C CA . LEU A 1 138 ? 5.769 -4.016 1.557 1.00 94.31 138 LEU A CA 1
ATOM 1114 C C . LEU A 1 138 ? 4.822 -3.324 2.543 1.00 94.31 138 LEU A C 1
ATOM 1116 O O . LEU A 1 138 ? 5.217 -3.043 3.673 1.00 94.31 138 LEU A O 1
ATOM 1120 N N . SER A 1 139 ? 3.564 -3.115 2.158 1.00 94.69 139 SER A N 1
ATOM 1121 C CA . SER A 1 139 ? 2.536 -2.549 3.033 1.00 94.69 139 SER A CA 1
ATOM 1122 C C . SER A 1 139 ? 2.285 -3.435 4.252 1.00 94.69 139 SER A C 1
ATOM 1124 O O . SER A 1 139 ? 2.128 -2.924 5.354 1.00 94.69 139 SER A O 1
ATOM 1126 N N . GLY A 1 140 ? 2.306 -4.764 4.094 1.00 91.81 140 GLY A N 1
ATOM 1127 C CA . GLY A 1 140 ? 2.235 -5.721 5.206 1.00 91.81 140 GLY A CA 1
ATOM 1128 C C . GLY A 1 140 ? 3.330 -5.507 6.242 1.00 91.81 140 GLY A C 1
ATOM 1129 O O . GLY A 1 140 ? 3.049 -5.442 7.439 1.00 91.81 140 GLY A O 1
ATOM 1130 N N . PHE A 1 141 ? 4.562 -5.361 5.765 1.00 92.06 141 PHE A N 1
ATOM 1131 C CA . PHE A 1 141 ? 5.720 -5.101 6.606 1.00 92.06 141 PHE A CA 1
ATOM 1132 C C . PHE A 1 141 ? 5.622 -3.737 7.299 1.00 92.06 141 PHE A C 1
ATOM 1134 O O . PHE A 1 141 ? 5.718 -3.671 8.521 1.00 92.06 141 PHE A O 1
ATOM 1141 N N . LEU A 1 142 ? 5.360 -2.668 6.544 1.00 92.62 142 LEU A N 1
ATOM 1142 C CA . LEU A 1 142 ? 5.358 -1.294 7.050 1.00 92.62 142 LEU A CA 1
ATOM 1143 C C . LEU A 1 142 ? 4.169 -0.979 7.957 1.00 92.62 142 LEU A C 1
ATOM 1145 O O . LEU A 1 142 ? 4.348 -0.354 8.995 1.00 92.62 142 LEU A O 1
ATOM 1149 N N . PHE A 1 143 ? 2.967 -1.468 7.652 1.00 92.50 143 PHE A N 1
ATOM 1150 C CA . PHE A 1 143 ? 1.833 -1.337 8.572 1.00 92.50 143 PHE A CA 1
ATOM 1151 C C . PHE A 1 143 ? 2.061 -2.104 9.881 1.00 92.50 143 PHE A C 1
ATOM 1153 O O . PHE A 1 143 ? 1.477 -1.751 10.899 1.00 92.50 143 PHE A O 1
ATOM 1160 N N . GLY A 1 144 ? 2.954 -3.101 9.902 1.00 88.56 144 GLY A N 1
ATOM 1161 C CA . GLY A 1 144 ? 3.413 -3.742 11.137 1.00 88.56 144 GLY A CA 1
ATOM 1162 C C . GLY A 1 144 ? 4.150 -2.800 12.102 1.00 88.56 144 GLY A C 1
ATOM 1163 O O . GLY A 1 144 ? 4.203 -3.089 13.299 1.00 88.56 144 GLY A O 1
ATOM 1164 N N . TYR A 1 145 ? 4.666 -1.668 11.608 1.00 88.94 145 TYR A N 1
ATOM 1165 C CA . TYR A 1 145 ? 5.281 -0.605 12.412 1.00 88.94 145 TYR A CA 1
ATOM 1166 C C . TYR A 1 145 ? 4.250 0.350 13.030 1.00 88.94 145 TYR A C 1
ATOM 1168 O O . TYR A 1 145 ? 4.624 1.203 13.832 1.00 88.94 145 TYR A O 1
ATOM 1176 N N . ILE A 1 146 ? 2.963 0.198 12.708 1.00 90.19 146 ILE A N 1
ATOM 1177 C CA . ILE A 1 146 ? 1.875 0.981 13.292 1.00 90.19 146 ILE A CA 1
ATOM 1178 C C . ILE A 1 146 ? 1.179 0.118 14.346 1.00 90.19 146 ILE A C 1
ATOM 1180 O O . ILE A 1 146 ? 0.652 -0.958 14.061 1.00 90.19 146 ILE A O 1
ATOM 1184 N N . HIS A 1 147 ? 1.191 0.581 15.590 1.00 86.62 147 HIS A N 1
ATOM 1185 C CA . HIS A 1 147 ? 0.376 0.018 16.654 1.00 86.62 147 HIS A CA 1
ATOM 1186 C C . HIS A 1 147 ? -0.988 0.701 16.656 1.00 86.62 147 HIS A C 1
ATOM 1188 O O . HIS A 1 147 ? -1.058 1.925 16.667 1.00 86.62 147 HIS A O 1
ATOM 1194 N N . LEU A 1 148 ? -2.058 -0.088 16.656 1.00 84.69 148 LEU A N 1
ATOM 1195 C CA . LEU A 1 148 ? -3.406 0.403 16.930 1.00 84.69 148 LEU A CA 1
ATOM 1196 C C . LEU A 1 148 ? -3.656 0.239 18.426 1.00 84.69 148 LEU A C 1
ATOM 1198 O O . LEU A 1 148 ? -3.314 -0.810 18.978 1.00 84.69 148 LEU A O 1
ATOM 1202 N N . GLU A 1 149 ? -4.182 1.266 19.082 1.00 77.88 149 GLU A N 1
ATOM 1203 C CA . GLU A 1 149 ? -4.369 1.227 20.532 1.00 77.88 149 GLU A CA 1
ATOM 1204 C C . GLU A 1 149 ? -5.518 0.278 20.917 1.00 77.88 149 GLU A C 1
ATOM 1206 O O . GLU A 1 149 ? -6.617 0.338 20.371 1.00 77.88 149 GLU A O 1
ATOM 1211 N N . GLY A 1 150 ? -5.270 -0.632 21.866 1.00 67.56 150 GLY A N 1
ATOM 1212 C CA . GLY A 1 150 ? -6.274 -1.575 22.378 1.00 67.56 150 GLY A CA 1
ATOM 1213 C C . GLY A 1 150 ? -6.813 -2.579 21.344 1.00 67.56 150 GLY A C 1
ATOM 1214 O O . GLY A 1 150 ? -6.092 -3.065 20.476 1.00 67.56 150 GLY A O 1
ATOM 1215 N N . ASP A 1 151 ? -8.108 -2.897 21.452 1.00 61.72 151 ASP A N 1
ATOM 1216 C CA . ASP A 1 151 ? -8.846 -3.814 20.561 1.00 61.72 151 ASP A CA 1
ATOM 1217 C C . ASP A 1 151 ? -9.455 -3.106 19.337 1.00 61.72 151 ASP A C 1
ATOM 1219 O O . ASP A 1 151 ? -10.377 -3.621 18.699 1.00 61.72 151 ASP A O 1
ATOM 1223 N N . GLU A 1 152 ? -8.999 -1.900 19.001 1.00 61.78 152 GLU A N 1
ATOM 1224 C CA . GLU A 1 152 ? -9.667 -1.049 18.012 1.00 61.78 152 GLU A CA 1
ATOM 1225 C C . GLU A 1 152 ? -9.802 -1.704 16.634 1.00 61.78 152 GLU A C 1
ATOM 1227 O O . GLU A 1 152 ? -10.851 -1.582 16.004 1.00 61.78 152 GLU A O 1
ATOM 1232 N N . LYS A 1 153 ? -8.830 -2.522 16.211 1.00 64.81 153 LYS A N 1
ATOM 1233 C CA . LYS A 1 153 ? -8.965 -3.324 14.986 1.00 64.81 153 LYS A CA 1
ATOM 1234 C C . LYS A 1 153 ? -10.126 -4.320 15.063 1.00 64.81 153 LYS A C 1
ATOM 1236 O O . LYS A 1 153 ? -10.892 -4.458 14.112 1.00 64.81 153 LYS A O 1
ATOM 1241 N N . ALA A 1 154 ? -10.266 -5.014 16.189 1.00 61.50 154 ALA A N 1
ATOM 1242 C CA . ALA A 1 154 ? -11.347 -5.970 16.412 1.00 61.50 154 ALA A CA 1
ATOM 1243 C C . ALA A 1 154 ? -12.708 -5.274 16.592 1.00 61.50 154 ALA A C 1
ATOM 1245 O O . ALA A 1 154 ? -13.743 -5.862 16.280 1.00 61.50 154 ALA A O 1
ATOM 1246 N N . ARG A 1 155 ? -12.729 -4.031 17.089 1.00 60.34 155 ARG A N 1
ATOM 1247 C CA . ARG A 1 155 ? -13.940 -3.196 17.148 1.00 60.34 155 ARG A CA 1
ATOM 1248 C C . ARG A 1 155 ? -14.350 -2.720 15.760 1.00 60.34 155 ARG A C 1
ATOM 1250 O O . ARG A 1 155 ? -15.485 -2.946 15.368 1.00 60.34 155 ARG A O 1
ATOM 1257 N N . PHE A 1 156 ? -13.413 -2.190 14.979 1.00 68.12 156 PHE A N 1
ATOM 1258 C CA . PHE A 1 156 ? -13.679 -1.744 13.615 1.00 68.12 156 PHE A CA 1
ATOM 1259 C C . PHE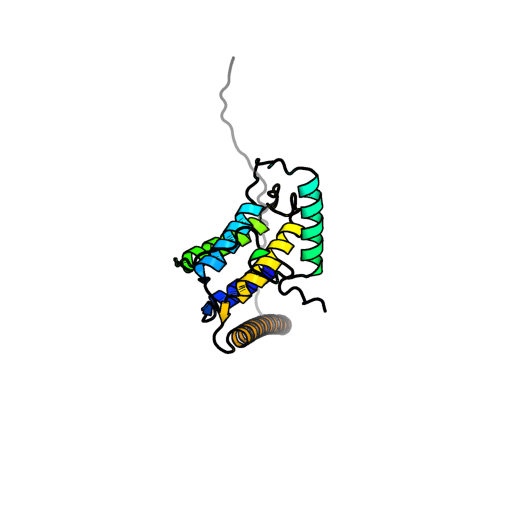 A 1 156 ? -14.197 -2.880 12.724 1.00 68.12 156 PHE A C 1
ATOM 1261 O O . PHE A 1 156 ? -15.154 -2.696 11.974 1.00 68.12 156 PHE A O 1
ATOM 1268 N N . LEU A 1 157 ? -13.596 -4.074 12.813 1.00 69.88 157 LEU A N 1
ATOM 1269 C CA . LEU A 1 15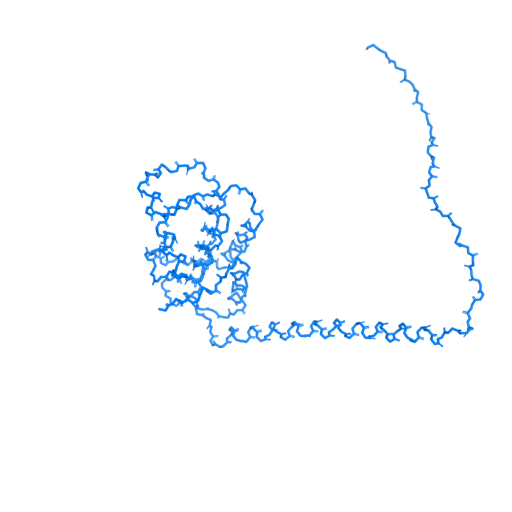7 ? -14.068 -5.238 12.056 1.00 69.88 157 LEU A CA 1
ATOM 1270 C C . LEU A 1 157 ? -15.499 -5.634 12.451 1.00 69.88 157 LEU A C 1
ATOM 1272 O O . LEU A 1 157 ? -16.323 -5.849 11.561 1.00 69.88 157 LEU A O 1
ATOM 1276 N N . ARG A 1 158 ? -15.818 -5.634 13.754 1.00 70.75 158 ARG A N 1
ATOM 1277 C CA . ARG A 1 158 ? -17.183 -5.871 14.255 1.00 70.75 158 ARG A CA 1
ATOM 1278 C C . ARG A 1 158 ? -18.171 -4.809 13.775 1.00 70.75 158 ARG A C 1
ATOM 1280 O O . ARG A 1 158 ? -19.255 -5.153 13.315 1.00 70.75 158 ARG A O 1
ATOM 1287 N N . ASP A 1 159 ? -17.800 -3.533 13.814 1.00 70.69 159 ASP A N 1
ATOM 1288 C CA . ASP A 1 159 ? -18.663 -2.440 13.356 1.00 70.69 159 ASP A CA 1
ATOM 1289 C C . ASP A 1 159 ? -18.918 -2.509 11.842 1.00 70.69 159 ASP A C 1
ATOM 1291 O O . ASP A 1 159 ? -20.045 -2.289 11.386 1.00 70.69 159 ASP A O 1
ATOM 1295 N N . LYS A 1 160 ? -17.902 -2.883 11.050 1.00 74.69 160 LYS A N 1
ATOM 1296 C CA . LYS A 1 160 ? -18.034 -3.109 9.600 1.00 74.69 160 LYS A CA 1
ATOM 1297 C C . LYS A 1 160 ? -18.975 -4.282 9.300 1.00 74.69 160 LYS A C 1
ATOM 1299 O O . LYS A 1 160 ? -19.787 -4.175 8.379 1.00 74.69 160 LYS A O 1
ATOM 1304 N N . GLU A 1 161 ? -18.904 -5.375 10.059 1.00 76.06 161 GLU A N 1
ATOM 1305 C CA . GLU A 1 161 ? -19.843 -6.504 9.948 1.00 76.06 161 GLU A CA 1
ATOM 1306 C C . GLU A 1 161 ? -21.271 -6.106 10.328 1.00 76.06 161 GLU A C 1
ATOM 1308 O O . GLU A 1 161 ? -22.196 -6.351 9.553 1.00 76.06 161 GLU A O 1
ATOM 1313 N N . LEU A 1 162 ? -21.450 -5.391 11.440 1.00 74.12 162 LEU A N 1
ATOM 1314 C CA . LEU A 1 162 ? -22.760 -4.902 11.881 1.00 74.12 162 LEU A CA 1
ATOM 1315 C C . LEU A 1 162 ? -23.408 -3.959 10.856 1.00 74.12 162 LEU A C 1
ATOM 1317 O O . LEU A 1 162 ? -24.621 -4.001 10.642 1.00 74.12 162 LEU A O 1
ATOM 1321 N N . GLN A 1 163 ? -22.623 -3.105 10.196 1.00 75.00 163 GLN A N 1
ATOM 1322 C CA . GLN A 1 163 ? -23.113 -2.238 9.118 1.00 75.00 163 GLN A CA 1
ATOM 1323 C C . GLN A 1 163 ? -23.556 -3.043 7.887 1.00 75.00 163 GLN A C 1
ATOM 1325 O O . GLN A 1 163 ? -24.609 -2.750 7.311 1.00 75.00 163 GLN A O 1
ATOM 1330 N N . LYS A 1 164 ? -22.796 -4.077 7.497 1.00 79.38 164 LYS A N 1
ATOM 1331 C CA . LYS A 1 164 ? -23.181 -4.979 6.399 1.00 79.38 164 LYS A CA 1
ATOM 1332 C C . LYS A 1 164 ? -24.477 -5.723 6.718 1.00 79.38 164 LYS A C 1
ATOM 1334 O O . LYS A 1 164 ? -25.388 -5.706 5.894 1.00 79.38 164 LYS A O 1
ATOM 1339 N N . GLU A 1 165 ? -24.597 -6.270 7.926 1.00 76.75 165 GLU A N 1
ATOM 1340 C CA . GLU A 1 165 ? -25.796 -6.983 8.377 1.00 76.75 165 GLU A CA 1
ATOM 1341 C C . GLU A 1 165 ? -27.030 -6.064 8.389 1.00 76.75 165 GLU A C 1
ATOM 1343 O O . GLU A 1 165 ? -28.093 -6.427 7.884 1.00 76.75 165 GLU A O 1
ATOM 1348 N N . LYS A 1 166 ? -26.891 -4.821 8.879 1.00 76.88 166 LYS A N 1
ATOM 1349 C CA . LYS A 1 166 ? -27.968 -3.813 8.833 1.00 76.88 166 LYS A CA 1
ATOM 1350 C C . LYS A 1 166 ? -28.396 -3.485 7.405 1.00 76.88 166 LYS A C 1
ATOM 1352 O O . LYS A 1 166 ? -29.584 -3.290 7.145 1.00 76.88 166 LYS A O 1
ATOM 1357 N N . HIS A 1 167 ? -27.448 -3.389 6.479 1.00 76.81 167 HIS A N 1
ATOM 1358 C CA . HIS A 1 167 ? -27.744 -3.087 5.084 1.00 76.81 167 HIS A CA 1
ATOM 1359 C C . HIS A 1 167 ? -28.422 -4.265 4.364 1.00 76.81 167 HIS A C 1
ATOM 1361 O O . HIS A 1 167 ? -29.338 -4.053 3.567 1.00 76.81 167 HIS A O 1
ATOM 1367 N N . GLU A 1 168 ? -28.024 -5.501 4.666 1.00 78.81 168 GLU A N 1
ATOM 1368 C CA . GLU A 1 168 ? -28.677 -6.710 4.155 1.00 78.81 168 GLU A CA 1
ATOM 1369 C C . GLU A 1 168 ? -30.097 -6.868 4.702 1.00 78.81 168 GLU A C 1
ATOM 1371 O O . GLU A 1 168 ? -31.019 -7.054 3.906 1.00 78.81 168 GLU A O 1
ATOM 1376 N N . LYS A 1 169 ? -30.301 -6.659 6.010 1.00 79.38 169 LYS A N 1
ATOM 1377 C CA . LYS A 1 169 ? -31.638 -6.634 6.628 1.00 79.38 169 LYS A CA 1
ATOM 1378 C C . LYS A 1 169 ? -32.547 -5.596 5.974 1.00 79.38 169 LYS A C 1
ATOM 1380 O O . LYS A 1 169 ? -33.614 -5.946 5.491 1.00 79.38 169 LYS A O 1
ATOM 1385 N N . ARG A 1 170 ? -32.080 -4.353 5.788 1.00 78.25 170 ARG A N 1
ATOM 1386 C CA . ARG A 1 170 ? -32.854 -3.312 5.076 1.00 78.25 170 ARG A CA 1
ATOM 1387 C C . ARG A 1 170 ? -33.232 -3.709 3.648 1.00 78.25 170 ARG A C 1
ATOM 1389 O O . ARG A 1 170 ? -34.332 -3.398 3.196 1.00 78.25 170 ARG A O 1
ATOM 1396 N N . LYS A 1 171 ? -32.336 -4.380 2.915 1.00 79.25 171 LYS A N 1
ATOM 1397 C CA . LYS A 1 171 ? -32.642 -4.899 1.571 1.00 79.25 171 LYS A CA 1
ATOM 1398 C C . LYS A 1 171 ? -33.684 -6.014 1.615 1.00 79.25 171 LYS A C 1
ATOM 1400 O O . LYS A 1 171 ? -34.489 -6.115 0.690 1.00 79.25 171 LYS A O 1
ATOM 1405 N N . GLN A 1 172 ? -33.650 -6.854 2.642 1.00 75.56 172 GLN A N 1
ATOM 1406 C CA . GLN A 1 172 ? -34.607 -7.935 2.838 1.00 75.56 172 GLN A CA 1
ATOM 1407 C C . GLN A 1 172 ? -35.989 -7.378 3.207 1.00 75.56 172 GLN A C 1
ATOM 1409 O O . GLN A 1 172 ? -36.951 -7.679 2.503 1.00 75.56 172 GLN A O 1
ATOM 1414 N N . ASP A 1 173 ? -36.057 -6.442 4.155 1.00 78.19 173 ASP A N 1
ATOM 1415 C CA . ASP A 1 173 ? -37.284 -5.741 4.556 1.00 78.19 173 ASP A CA 1
ATOM 1416 C C . ASP A 1 173 ? -37.922 -4.985 3.374 1.00 78.19 173 ASP A C 1
ATOM 1418 O O . ASP A 1 173 ? -39.141 -4.988 3.186 1.00 78.19 173 ASP A O 1
ATOM 1422 N N . GLN A 1 174 ? -37.111 -4.362 2.507 1.00 76.06 174 GLN A N 1
ATOM 1423 C CA . GLN A 1 174 ? -37.597 -3.716 1.278 1.00 76.06 174 GLN A CA 1
ATOM 1424 C C . GLN A 1 174 ? -38.156 -4.710 0.251 1.00 76.06 174 GLN A C 1
ATOM 1426 O O . GLN A 1 174 ? -39.126 -4.405 -0.442 1.00 76.06 174 GLN A O 1
ATOM 1431 N N . LYS A 1 175 ? -37.561 -5.901 0.123 1.00 78.00 175 LYS A N 1
ATOM 1432 C CA . LYS A 1 175 ? -38.091 -6.952 -0.759 1.00 78.00 175 LYS A CA 1
ATOM 1433 C C . LYS A 1 175 ? -39.394 -7.528 -0.214 1.00 78.00 175 LYS A C 1
ATOM 1435 O O . LYS A 1 175 ? -40.324 -7.744 -0.987 1.00 78.00 175 LYS A O 1
ATOM 1440 N N . GLU A 1 176 ? -39.466 -7.743 1.092 1.00 73.19 176 GLU A N 1
ATOM 1441 C CA . GLU A 1 176 ? -40.629 -8.322 1.760 1.00 73.19 176 GLU A CA 1
ATOM 1442 C C . GLU A 1 176 ? -41.816 -7.351 1.763 1.00 73.19 176 GLU A C 1
ATOM 1444 O O . GLU A 1 176 ? -42.920 -7.722 1.366 1.00 73.19 176 GLU A O 1
ATOM 1449 N N . SER A 1 177 ? -41.577 -6.070 2.058 1.00 72.38 177 SER A N 1
ATOM 1450 C CA . SER A 1 177 ? -42.592 -5.013 1.936 1.00 72.38 177 SER A CA 1
ATOM 1451 C C . SER A 1 177 ? -43.086 -4.823 0.497 1.00 72.38 177 SER A C 1
ATOM 1453 O O . SER A 1 177 ? -44.285 -4.639 0.279 1.00 72.38 177 SER A O 1
ATOM 1455 N N . LYS A 1 178 ? -42.207 -4.936 -0.510 1.00 71.62 178 LYS A N 1
ATOM 1456 C CA . LYS A 1 178 ? -42.604 -4.899 -1.927 1.00 71.62 178 LYS A CA 1
ATOM 1457 C C . LYS A 1 178 ? -43.442 -6.119 -2.326 1.00 71.62 178 LYS A C 1
ATOM 1459 O O . LYS A 1 178 ? -44.442 -5.961 -3.018 1.00 71.62 178 LYS A O 1
ATOM 1464 N N . TYR A 1 179 ? -43.089 -7.310 -1.845 1.00 70.62 179 TYR A N 1
ATOM 1465 C CA . TYR A 1 179 ? -43.866 -8.530 -2.075 1.00 70.62 179 TYR A CA 1
ATOM 1466 C C . TYR A 1 179 ? -45.250 -8.471 -1.405 1.00 70.62 179 TYR A C 1
ATOM 1468 O O . TYR A 1 179 ? -46.248 -8.831 -2.025 1.00 70.62 179 TYR A O 1
ATOM 1476 N N . LEU A 1 180 ? -45.337 -7.961 -0.172 1.00 67.19 180 LEU A N 1
ATOM 1477 C CA . LEU A 1 180 ? -46.602 -7.742 0.544 1.00 67.19 180 LEU A CA 1
ATOM 1478 C C . LEU A 1 180 ? -47.477 -6.678 -0.137 1.00 67.19 180 LEU A C 1
ATOM 1480 O O . LEU A 1 180 ? -48.685 -6.870 -0.260 1.00 67.19 180 LEU A O 1
ATOM 1484 N N . SER A 1 181 ? -46.874 -5.600 -0.644 1.00 63.97 181 SER A N 1
ATOM 1485 C CA . SER A 1 181 ? -47.540 -4.581 -1.468 1.00 63.97 181 SER A CA 1
ATOM 1486 C C . SER A 1 181 ? -48.118 -5.169 -2.765 1.00 63.97 181 SER A C 1
ATOM 1488 O O . SER A 1 181 ? -49.294 -4.961 -3.068 1.00 63.97 181 SER A O 1
ATOM 1490 N N . ASP A 1 182 ? -47.348 -5.986 -3.491 1.00 58.94 182 ASP A N 1
ATOM 1491 C CA . ASP A 1 182 ? -47.810 -6.652 -4.718 1.00 58.94 182 ASP A CA 1
ATOM 1492 C C . ASP A 1 182 ? -48.883 -7.722 -4.446 1.00 58.94 182 ASP A C 1
ATOM 1494 O O . ASP A 1 182 ? -49.756 -7.962 -5.284 1.00 58.94 182 ASP A O 1
ATOM 1498 N N . LYS A 1 183 ? -48.857 -8.360 -3.269 1.00 58.03 183 LYS A N 1
ATOM 1499 C CA . LYS A 1 183 ? -49.877 -9.331 -2.847 1.00 58.03 183 LYS A CA 1
ATOM 1500 C C . LYS A 1 183 ? -51.173 -8.637 -2.408 1.00 58.03 183 LYS A C 1
ATOM 1502 O O . LYS A 1 183 ? -52.253 -9.105 -2.764 1.00 58.03 183 LYS A O 1
ATOM 1507 N N . ASN A 1 184 ? -51.079 -7.485 -1.741 1.00 55.31 184 ASN A N 1
ATOM 1508 C CA . ASN A 1 184 ? -52.237 -6.662 -1.374 1.00 55.31 184 ASN A CA 1
ATOM 1509 C C . ASN A 1 184 ? -52.836 -5.895 -2.567 1.00 55.31 184 ASN A C 1
ATOM 1511 O O . ASN A 1 184 ? -54.052 -5.716 -2.615 1.00 55.31 184 ASN A O 1
ATOM 1515 N N . SER A 1 185 ? -52.045 -5.517 -3.582 1.00 50.84 185 SER A N 1
ATOM 1516 C CA . SER A 1 185 ? -52.575 -4.891 -4.810 1.00 50.84 185 SER A CA 1
ATOM 1517 C C . SER A 1 185 ? -53.366 -5.869 -5.694 1.00 50.84 185 SER A C 1
ATOM 1519 O O . SER A 1 185 ? -54.231 -5.449 -6.463 1.00 50.84 185 SER A O 1
ATOM 1521 N N . LYS A 1 186 ? -53.144 -7.184 -5.539 1.00 49.50 186 LYS A N 1
ATOM 1522 C CA . LYS A 1 186 ? -53.946 -8.232 -6.192 1.00 49.50 186 LYS A CA 1
ATOM 1523 C C . LYS A 1 186 ? -55.293 -8.505 -5.507 1.00 49.50 186 LYS A C 1
ATOM 1525 O O . LYS A 1 186 ? -56.168 -9.057 -6.167 1.00 49.50 186 LYS A O 1
ATOM 1530 N N . ASN A 1 187 ? -55.493 -8.068 -4.258 1.00 45.66 187 ASN A N 1
ATOM 1531 C CA . ASN A 1 187 ? -56.755 -8.241 -3.518 1.00 45.66 187 ASN A CA 1
ATOM 1532 C C . ASN A 1 187 ? -57.691 -7.020 -3.555 1.00 45.66 187 ASN A C 1
ATOM 1534 O O . ASN A 1 187 ? -58.867 -7.152 -3.229 1.00 45.66 187 ASN A O 1
ATOM 1538 N N . HIS A 1 188 ? -57.238 -5.858 -4.033 1.00 40.94 188 HIS A N 1
ATOM 1539 C CA . HIS A 1 188 ? -58.115 -4.726 -4.350 1.00 40.94 188 HIS A CA 1
ATOM 1540 C C . HIS A 1 188 ? -58.276 -4.563 -5.859 1.00 40.94 188 HIS A C 1
ATOM 1542 O O . HIS A 1 188 ? -57.824 -3.598 -6.472 1.00 40.94 188 HIS A O 1
ATOM 1548 N N . LYS A 1 189 ? -58.967 -5.526 -6.471 1.00 42.81 189 LYS A N 1
ATOM 1549 C CA . LYS A 1 189 ? -59.440 -5.405 -7.849 1.00 42.81 189 LYS A CA 1
ATOM 1550 C C . LYS A 1 189 ? -60.942 -5.633 -7.942 1.00 42.81 189 LYS A C 1
ATOM 1552 O O . LYS A 1 189 ? -61.367 -6.486 -8.696 1.00 42.81 189 LYS A O 1
ATOM 1557 N N . HIS A 1 190 ? -61.735 -4.833 -7.231 1.00 48.75 190 HIS A N 1
ATOM 1558 C CA . HIS A 1 190 ? -63.077 -4.464 -7.684 1.00 48.75 190 HIS A CA 1
ATOM 1559 C C . HIS A 1 190 ? -63.448 -3.053 -7.205 1.00 48.75 190 HIS A C 1
ATOM 1561 O O . HIS A 1 190 ? -63.321 -2.722 -6.032 1.00 48.75 190 HIS A O 1
ATOM 1567 N N . ASN A 1 191 ? -63.920 -2.258 -8.169 1.00 47.41 191 ASN A N 1
ATOM 1568 C CA . ASN A 1 191 ? -64.611 -0.971 -8.059 1.00 47.41 191 ASN A CA 1
ATOM 1569 C C . ASN A 1 191 ? -63.815 0.265 -7.622 1.00 47.41 191 ASN A C 1
ATOM 1571 O O . ASN A 1 191 ? -63.964 0.755 -6.512 1.00 47.41 191 ASN A O 1
ATOM 1575 N N . ASN A 1 192 ? -63.098 0.875 -8.573 1.00 46.72 192 ASN A N 1
ATOM 1576 C CA . ASN A 1 192 ? -63.474 2.199 -9.099 1.00 46.72 192 ASN A CA 1
ATOM 1577 C C . ASN A 1 192 ? -62.424 2.724 -10.086 1.00 46.72 192 ASN A C 1
ATOM 1579 O O . ASN A 1 192 ? -61.324 3.085 -9.683 1.00 46.72 192 ASN A O 1
ATOM 1583 N N . ARG A 1 193 ? -62.795 2.852 -11.363 1.00 37.38 193 ARG A N 1
ATOM 1584 C CA . ARG A 1 193 ? -62.790 4.133 -12.095 1.00 37.38 193 ARG A CA 1
ATOM 1585 C C . ARG A 1 193 ? -62.943 3.898 -13.588 1.00 37.38 193 ARG A C 1
ATOM 1587 O O . ARG A 1 193 ? -62.034 3.477 -14.297 1.00 37.38 193 ARG A O 1
ATOM 1594 N N . ASN A 1 194 ? -64.122 4.278 -14.051 1.00 53.22 194 ASN A N 1
ATOM 1595 C CA . ASN A 1 194 ? -64.312 4.785 -15.391 1.00 53.22 194 ASN A CA 1
ATOM 1596 C C . ASN A 1 194 ? -63.434 6.047 -15.591 1.00 53.22 194 ASN A C 1
ATOM 1598 O O . ASN A 1 194 ? -63.234 6.804 -14.640 1.00 53.22 194 ASN A O 1
ATOM 1602 N N . LYS A 1 195 ? -63.003 6.282 -16.841 1.00 50.78 195 LYS A N 1
ATOM 1603 C CA . LYS A 1 195 ? -62.245 7.441 -17.380 1.00 50.78 195 LYS A CA 1
ATOM 1604 C C . LYS A 1 195 ? -60.713 7.437 -17.209 1.00 50.78 195 LYS A C 1
ATOM 1606 O O . LYS A 1 195 ? -60.179 8.040 -16.290 1.00 50.78 195 LYS A O 1
ATOM 1611 N N . ASN A 1 196 ? -59.990 6.868 -18.179 1.00 45.88 196 ASN A N 1
ATOM 1612 C CA . ASN A 1 196 ? -59.386 7.639 -19.287 1.00 45.88 196 ASN A CA 1
ATOM 1613 C C . ASN A 1 196 ? -58.538 6.713 -20.181 1.00 45.88 196 ASN A C 1
ATOM 1615 O O . ASN A 1 196 ? -57.324 6.583 -20.042 1.00 45.88 196 ASN A O 1
ATOM 1619 N N . ARG A 1 197 ? -59.199 6.068 -21.148 1.00 52.06 197 ARG A N 1
ATOM 1620 C CA . ARG A 1 197 ? -58.537 5.529 -22.338 1.00 52.06 197 ARG A CA 1
ATOM 1621 C C . ARG A 1 197 ? -58.191 6.706 -23.248 1.00 52.06 197 ARG A C 1
ATOM 1623 O O . ARG A 1 197 ? -59.054 7.189 -23.967 1.00 52.06 197 ARG A O 1
ATOM 1630 N N . ASN A 1 198 ? -56.943 7.163 -23.221 1.00 48.41 198 ASN A N 1
ATOM 1631 C CA . ASN A 1 198 ? -56.346 7.858 -24.364 1.00 48.41 198 ASN A CA 1
ATOM 1632 C C . ASN A 1 198 ? -54.816 7.788 -24.288 1.00 48.41 198 ASN A C 1
ATOM 1634 O O . ASN A 1 198 ? -54.117 8.793 -24.215 1.00 48.41 198 ASN A O 1
ATOM 1638 N N . TRP A 1 199 ? -54.281 6.568 -24.360 1.00 46.81 199 TRP A N 1
ATOM 1639 C CA . TRP A 1 199 ? -52.896 6.362 -24.781 1.00 46.81 199 TRP A CA 1
ATOM 1640 C C . TRP A 1 199 ? -52.830 6.561 -26.302 1.00 46.81 199 TRP A C 1
ATOM 1642 O O . TRP A 1 199 ? -52.663 5.624 -27.078 1.00 46.81 199 TRP A O 1
ATOM 1652 N N . LYS A 1 200 ? -53.037 7.802 -26.757 1.00 49.12 200 LYS A N 1
ATOM 1653 C CA . LYS A 1 200 ? -52.723 8.182 -28.132 1.00 49.12 200 LYS A CA 1
ATOM 1654 C C . LYS A 1 200 ? -51.223 8.424 -28.208 1.00 49.12 200 LYS A C 1
ATOM 1656 O O . LYS A 1 200 ? -50.714 9.428 -27.724 1.00 49.12 200 LYS A O 1
ATOM 1661 N N . ASN A 1 201 ? 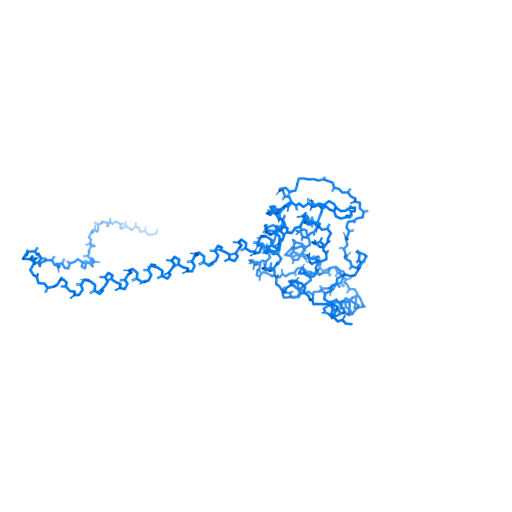-50.547 7.442 -28.796 1.00 53.09 201 ASN A N 1
ATOM 1662 C CA . ASN A 1 201 ? -49.365 7.577 -29.639 1.00 53.09 201 ASN A CA 1
ATOM 1663 C C . ASN A 1 201 ? -48.775 8.994 -29.711 1.00 53.09 201 ASN A C 1
ATOM 1665 O O . ASN A 1 201 ? -49.286 9.853 -30.426 1.00 53.09 201 ASN A O 1
ATOM 1669 N N . LYS A 1 202 ? -47.602 9.181 -29.107 1.00 45.97 202 LYS A N 1
ATOM 1670 C CA . LYS A 1 202 ? -46.611 10.112 -29.650 1.00 45.97 202 LYS A CA 1
ATOM 1671 C C . LYS A 1 202 ? -45.330 9.346 -29.951 1.00 45.97 202 LYS A C 1
ATOM 1673 O O . LYS A 1 202 ? -44.312 9.484 -29.286 1.00 45.97 202 LYS A O 1
ATOM 1678 N N . LYS A 1 203 ? -45.404 8.551 -31.027 1.00 45.97 203 LYS A N 1
ATOM 1679 C CA . LYS A 1 203 ? -44.272 8.410 -31.947 1.00 45.97 203 LYS A CA 1
ATOM 1680 C C . LYS A 1 203 ? -43.827 9.834 -32.291 1.00 45.97 203 LYS A C 1
ATOM 1682 O O . LYS A 1 203 ? -44.572 10.555 -32.948 1.00 45.97 203 LYS A O 1
ATOM 1687 N N . ARG A 1 204 ? -42.653 10.266 -31.836 1.00 44.16 204 ARG A N 1
ATOM 1688 C CA . ARG A 1 204 ? -41.966 11.401 -32.457 1.00 44.16 204 ARG A CA 1
ATOM 1689 C C . ARG A 1 204 ? -41.073 10.832 -33.552 1.00 44.16 204 ARG A C 1
ATOM 1691 O O . ARG A 1 204 ? -39.895 10.596 -33.338 1.00 44.16 204 ARG A O 1
ATOM 1698 N N . HIS A 1 205 ? -41.681 10.582 -34.707 1.00 44.22 205 HIS A N 1
ATOM 1699 C CA . HIS A 1 205 ? -40.971 10.507 -35.976 1.00 44.22 205 HIS A CA 1
ATOM 1700 C C . HIS A 1 205 ? -41.414 11.691 -36.841 1.00 44.22 205 HIS A C 1
ATOM 1702 O O . HIS A 1 205 ? -42.607 11.877 -37.056 1.00 44.22 205 HIS A O 1
ATOM 1708 N N . HIS A 1 206 ? -40.398 12.418 -37.316 1.00 49.28 206 HIS A N 1
ATOM 1709 C CA . HIS A 1 206 ? -40.317 13.277 -38.504 1.00 49.28 206 HIS A CA 1
ATOM 1710 C C . HIS A 1 206 ? -41.207 14.518 -38.633 1.00 49.28 206 HIS A C 1
ATOM 1712 O O . HIS A 1 206 ? -42.424 14.416 -38.692 1.00 49.28 206 HIS A O 1
ATOM 1718 N N . LYS A 1 207 ? -40.565 15.677 -38.848 1.00 44.00 207 LYS A N 1
ATOM 1719 C CA . LYS A 1 207 ? -40.393 16.378 -40.151 1.00 44.00 207 LYS A CA 1
ATOM 1720 C C . LYS A 1 207 ? -39.723 17.732 -39.846 1.00 44.00 207 LYS A C 1
ATOM 1722 O O . LYS A 1 207 ? -40.155 18.399 -38.918 1.00 44.00 207 LYS A O 1
ATOM 1727 N N . LYS A 1 208 ? -38.531 18.072 -40.351 1.00 53.28 208 LYS A N 1
ATOM 1728 C CA . LYS A 1 208 ? -38.174 18.490 -41.723 1.00 53.28 208 LYS A CA 1
ATOM 1729 C C . LYS A 1 208 ? -39.133 19.545 -42.275 1.00 53.28 208 LYS A C 1
ATOM 1731 O O . LYS A 1 208 ? -40.276 19.193 -42.527 1.00 53.28 208 LYS A O 1
ATOM 1736 N N . ASP A 1 209 ? -38.624 20.770 -42.419 1.00 42.44 209 ASP A N 1
ATOM 1737 C CA . ASP A 1 209 ? -38.914 21.788 -43.447 1.00 42.44 209 ASP A CA 1
ATOM 1738 C C . ASP A 1 209 ? -38.188 23.091 -43.026 1.00 42.44 209 ASP A C 1
ATOM 1740 O O . ASP A 1 209 ? -38.117 23.380 -41.839 1.00 42.44 209 ASP A O 1
ATOM 1744 N N . ASN A 1 210 ? -37.589 23.922 -43.880 1.00 43.41 210 ASN A N 1
ATOM 1745 C CA . ASN A 1 210 ? -37.265 23.838 -45.301 1.00 43.41 210 ASN A CA 1
ATOM 1746 C C . ASN A 1 210 ? -36.280 24.990 -45.635 1.00 43.41 210 ASN A C 1
ATOM 1748 O O . ASN A 1 210 ? -36.290 26.018 -44.969 1.00 43.41 210 ASN A O 1
ATOM 1752 N N . ARG A 1 211 ? -35.466 24.761 -46.670 1.00 43.38 211 ARG A N 1
ATOM 1753 C CA . ARG A 1 211 ? -34.817 25.679 -47.637 1.00 43.38 211 ARG A CA 1
ATOM 1754 C C . ARG A 1 211 ? -34.707 27.193 -47.353 1.00 43.38 211 ARG A C 1
ATOM 1756 O O . ARG A 1 211 ? -35.710 27.878 -47.236 1.00 43.38 211 ARG A O 1
ATOM 1763 N N . ASN A 1 212 ? -33.481 27.699 -47.519 1.00 44.78 212 ASN A N 1
ATOM 1764 C CA . ASN A 1 212 ? -33.067 28.614 -48.606 1.00 44.78 212 ASN A CA 1
ATOM 1765 C C . ASN A 1 212 ? -31.565 28.346 -48.859 1.00 44.78 212 ASN A C 1
ATOM 1767 O O . ASN A 1 212 ? -30.805 28.292 -47.900 1.00 44.78 212 ASN A O 1
ATOM 1771 N N . GLN A 1 213 ? -31.134 27.801 -50.004 1.00 44.50 213 GLN A N 1
ATOM 1772 C CA . GLN A 1 213 ? -30.922 28.416 -51.332 1.00 44.50 213 GLN A CA 1
ATOM 1773 C C . GLN A 1 213 ? -29.906 29.572 -51.355 1.00 44.50 213 GLN A C 1
ATOM 1775 O O . GLN A 1 213 ? -30.010 30.508 -50.571 1.00 44.50 213 GLN A O 1
ATOM 1780 N N . GLY A 1 214 ? -28.958 29.458 -52.295 1.00 38.78 214 GLY A N 1
ATOM 1781 C CA . GLY A 1 214 ? -27.828 30.351 -52.571 1.00 38.78 214 GLY A CA 1
ATOM 1782 C C . GLY A 1 214 ? -26.544 29.527 -52.748 1.00 38.78 214 GLY A C 1
ATOM 1783 O O . GLY A 1 214 ? -25.808 29.343 -51.788 1.00 38.78 214 GLY A O 1
ATOM 1784 N N . GLU A 1 215 ? -26.397 28.732 -53.817 1.00 40.88 215 GLU A N 1
ATOM 1785 C CA . GLU A 1 215 ? -25.745 29.150 -55.081 1.00 40.88 215 GLU A CA 1
ATOM 1786 C C . GLU A 1 215 ? -24.398 29.834 -54.818 1.00 40.88 215 GLU A C 1
ATOM 1788 O O . GLU A 1 215 ? -24.350 30.975 -54.385 1.00 40.88 215 GLU A O 1
ATOM 1793 N N . GLY A 1 216 ? -23.293 29.096 -54.926 1.00 37.88 216 GLY A N 1
ATOM 1794 C CA . GLY A 1 216 ? -22.439 29.157 -56.121 1.00 37.88 216 GLY A CA 1
ATOM 1795 C C . GLY A 1 216 ? -21.237 30.065 -55.822 1.00 37.88 216 GLY A C 1
ATOM 1796 O O . GLY A 1 216 ? -21.288 30.883 -54.921 1.00 37.88 216 GLY A O 1
ATOM 1797 N N . ALA A 1 217 ? -20.092 30.001 -56.470 1.00 42.09 217 ALA A N 1
ATOM 1798 C CA . ALA A 1 217 ? -19.514 29.089 -57.429 1.00 42.09 217 ALA A CA 1
ATOM 1799 C C . ALA A 1 217 ? -18.013 29.441 -57.468 1.00 42.09 217 ALA A C 1
ATOM 1801 O O . ALA A 1 217 ? -17.667 30.601 -57.244 1.00 42.09 217 ALA A O 1
ATOM 1802 N N . LYS A 1 218 ? -17.207 28.461 -57.891 1.00 39.78 218 LYS A N 1
ATOM 1803 C CA . LYS A 1 218 ? -15.789 28.538 -58.290 1.00 39.78 218 LYS A CA 1
ATOM 1804 C C . LYS A 1 218 ? -14.746 28.551 -57.176 1.00 39.78 218 LYS A C 1
ATOM 1806 O O . LYS A 1 218 ? -14.685 29.521 -56.399 1.00 39.78 218 LYS A O 1
#

Foldseek 3Di:
DADPQQFQFLVSLVVVLVLLVVFDKDFQDQEDLLRLLQVLLVLLVLFQPAPPPPPVQDPVLQVQLQVLLVVCVRNSADPDQVSDPPRDPGYDDDDNVVSSVSSVVSSVCLVPRPDATHADPRNGGDDSSSSRSVSSRSSVHSCVRMDGPDCSSVVVVVVVVVVVVVVVVVVVVVVVVVVVVVVVVVVPPDDDDDDDPDPDDDPPDDDDDDDDDDDYDD